Protein 3NED (pdb70)

InterPro domains:
  IPR000786 Green fluorescent protein, GFP [PR01229] (8-32)
  IPR000786 Green fluorescent protein, GFP [PR01229] (33-53)
  IPR000786 Green fluorescent protein, GFP [PR01229] (90-112)
  IPR000786 Green fluorescent protein, GFP [PR01229] (212-235)
  IPR009017 Green fluorescent protein [G3DSA:2.40.155.10] (1-150)
  IPR009017 Green fluorescent protein [G3DSA:2.40.155.10] (151-236)
  IPR009017 Green fluorescent protein [SSF54511] (12-235)
  IPR011584 Green fluorescent protein-related [PF01353] (17-227)

CATH classification: 2.40.155.10

Secondary structure (DSSP, 8-state):
-HHHHHHS-SSEEEEEEEEEEETTEEEEEEEEEEEETTTTEEEEEEEEEESPSPSS-GGGTGGG--GGG-B--TTS--HHHHTTTT-EEEEEEEEETTS-EEEEEEEEEEETTEEEEEEEEEEE---TTSTTTTT-EEEEPPEEEEEEEETTEEEEEEEEEEEETTSSEEEEEEEEEEEESS--PPP-SEEEEEEEEEEEE-TTSSEEEEEEEEEEEESSSGGGTTT-

Structure (mmCIF, N/CA/C/O backbone):
data_3NED
#
_entry.id   3NED
#
_cell.length_a   48.807
_cell.length_b   42.760
_cell.length_c   61.203
_cell.angle_alpha   90.00
_cell.angle_beta   112.35
_cell.angle_gamma   90.00
#
_symmetry.space_group_name_H-M   'P 1 21 1'
#
loop_
_entity.id
_entity.type
_entity.pdbx_description
1 polymer 'PAmCherry1 protein'
2 non-polymer 'SODIUM ION'
3 non-polymer 'ACETATE ION'
4 water water
#
loop_
_atom_site.group_PDB
_atom_site.id
_atom_site.type_symbol
_atom_site.label_atom_id
_atom_site.label_alt_id
_atom_site.label_comp_id
_atom_site.label_asym_id
_atom_site.label_entity_id
_atom_site.label_seq_id
_atom_site.pdbx_PDB_ins_code
_atom_site.Cartn_x
_atom_site.Cartn_y
_atom_site.Cartn_z
_atom_site.occupancy
_atom_site.B_iso_or_equiv
_atom_site.auth_seq_id
_atom_site.auth_comp_id
_atom_site.auth_asym_id
_atom_site.auth_atom_id
_atom_site.pdbx_PDB_model_num
ATOM 1 N N . GLU A 1 14 ? -35.818 8.818 -19.132 1.00 32.22 1 GLU A N 1
ATOM 2 C CA . GLU A 1 14 ? -37.295 8.699 -19.441 1.00 30.19 1 GLU A CA 1
ATOM 3 C C . GLU A 1 14 ? -38.232 8.492 -18.211 1.00 28.16 1 GLU A C 1
ATOM 4 O O . GLU A 1 14 ? -37.751 8.055 -17.192 1.00 26.72 1 GLU A O 1
ATOM 10 N N . GLU A 1 15 ? -39.545 8.772 -18.289 1.00 27.57 2 GLU A N 1
ATOM 11 C CA . GLU A 1 15 ? -40.389 8.707 -17.032 1.00 24.90 2 GLU A CA 1
ATOM 12 C C . GLU A 1 15 ? -40.488 7.272 -16.468 1.00 22.80 2 GLU A C 1
ATOM 13 O O . GLU A 1 15 ? -40.257 7.035 -15.258 1.00 21.66 2 GLU A O 1
ATOM 19 N N . ASP A 1 16 ? -40.891 6.317 -17.329 1.00 20.69 3 ASP A N 1
ATOM 20 C CA . ASP A 1 16 ? -40.983 4.903 -16.856 1.00 18.65 3 ASP A CA 1
ATOM 21 C C . ASP A 1 16 ? -39.646 4.390 -16.292 1.00 17.16 3 ASP A C 1
ATOM 22 O O . ASP A 1 16 ? -39.590 3.700 -15.230 1.00 19.43 3 ASP A O 1
ATOM 27 N N . ASN A 1 17 ? -38.580 4.761 -16.960 1.00 16.14 4 ASN A N 1
ATOM 28 C CA . ASN A 1 17 ? -37.211 4.346 -16.490 1.00 13.97 4 ASN A CA 1
ATOM 29 C C . ASN A 1 17 ? -36.672 4.979 -15.203 1.00 11.78 4 ASN A C 1
ATOM 30 O O . ASN A 1 17 ? -36.111 4.292 -14.320 1.00 11.00 4 ASN A O 1
ATOM 35 N N . MET A 1 18 ? -36.990 6.255 -15.023 1.00 13.26 5 MET A N 1
ATOM 36 C CA . MET A 1 18 ? -36.710 6.844 -13.726 1.00 12.74 5 MET A CA 1
ATOM 37 C C . MET A 1 18 ? -37.563 6.256 -12.571 1.00 11.37 5 MET A C 1
ATOM 38 O O . MET A 1 18 ? -37.199 6.344 -11.376 1.00 12.50 5 MET A O 1
ATOM 43 N N A ALA A 1 19 ? -38.688 5.703 -12.976 0.59 9.86 6 ALA A N 1
ATOM 44 N N B ALA A 1 19 ? -38.698 5.641 -12.822 0.41 10.77 6 ALA A N 1
ATOM 45 C CA A ALA A 1 19 ? -39.577 5.080 -12.053 0.59 8.79 6 ALA A CA 1
ATOM 46 C CA B ALA A 1 19 ? -39.413 5.061 -11.690 0.41 12.14 6 ALA A CA 1
ATOM 47 C C A ALA A 1 19 ? -39.059 3.740 -11.505 0.59 7.89 6 ALA A C 1
ATOM 48 C C B ALA A 1 19 ? -38.761 3.731 -11.279 0.41 11.33 6 ALA A C 1
ATOM 49 O O A ALA A 1 19 ? -39.412 3.351 -10.365 0.59 7.89 6 ALA A O 1
ATOM 50 O O B ALA A 1 19 ? -38.795 3.313 -10.069 0.41 11.96 6 ALA A O 1
ATOM 53 N N . ILE A 1 20 ? -38.245 3.013 -12.294 1.00 8.22 7 ILE A N 1
ATOM 54 C CA . ILE A 1 20 ? -37.730 1.703 -11.918 1.00 7.63 7 ILE A CA 1
ATOM 55 C C . ILE A 1 20 ? -36.270 1.717 -11.534 1.00 6.72 7 ILE A C 1
ATOM 56 O O . ILE A 1 20 ? -35.842 0.922 -10.667 1.00 7.73 7 ILE A O 1
ATOM 61 N N . ILE A 1 21 ? -35.468 2.589 -12.142 1.00 6.27 8 ILE A N 1
ATOM 62 C CA A ILE A 1 21 ? -34.064 2.768 -11.766 0.55 6.41 8 ILE A CA 1
ATOM 63 C CA B ILE A 1 21 ? -34.069 2.721 -11.701 0.45 6.72 8 ILE A CA 1
ATOM 64 C C . ILE A 1 21 ? -34.102 3.936 -10.749 1.00 6.26 8 ILE A C 1
ATOM 65 O O . ILE A 1 21 ? -34.132 5.099 -11.145 1.00 7.10 8 ILE A O 1
ATOM 74 N N . LYS A 1 22 ? -34.228 3.590 -9.459 1.00 6.56 9 LYS A N 1
ATOM 75 C CA . LYS A 1 22 ? -34.401 4.576 -8.434 1.00 6.27 9 LYS A CA 1
ATOM 76 C C . LYS A 1 22 ? -33.054 5.250 -8.125 1.00 5.79 9 LYS A C 1
ATOM 77 O O . LYS A 1 22 ? -31.987 4.837 -8.554 1.00 6.11 9 LYS A O 1
ATOM 83 N N . GLU A 1 23 ? -33.152 6.329 -7.323 1.00 5.95 10 GLU A N 1
ATOM 84 C CA . GLU A 1 23 ? -31.936 7.083 -6.992 1.00 5.44 10 GLU A CA 1
ATOM 85 C C . GLU A 1 23 ? -31.034 6.335 -5.998 1.00 5.03 10 GLU A C 1
ATOM 86 O O . GLU A 1 23 ? -29.865 6.705 -5.877 1.00 5.33 10 GLU A O 1
ATOM 92 N N . PHE A 1 24 ? -31.552 5.303 -5.340 1.00 5.20 11 PHE A N 1
ATOM 93 C CA . PHE A 1 24 ? -30.739 4.347 -4.574 1.00 5.14 11 PHE A CA 1
ATOM 94 C C . PHE A 1 24 ? -31.103 2.973 -5.049 1.00 5.15 11 PHE A C 1
ATOM 95 O O . PHE A 1 24 ? -32.317 2.644 -5.133 1.00 5.62 11 PHE A O 1
ATOM 103 N N . MET A 1 25 ? -30.086 2.183 -5.466 1.00 4.85 12 MET A N 1
ATOM 104 C CA . MET A 1 25 ? -30.348 0.838 -5.976 1.00 5.10 12 MET A CA 1
ATOM 105 C C . MET A 1 25 ? -29.303 -0.071 -5.407 1.00 4.56 12 MET A C 1
ATOM 106 O O . MET A 1 25 ? -28.089 0.251 -5.347 1.00 4.90 12 MET A O 1
ATOM 111 N N . ARG A 1 26 ? -29.715 -1.287 -5.095 1.00 5.06 13 ARG A N 1
ATOM 112 C CA . ARG A 1 26 ? -28.885 -2.399 -4.678 1.00 4.77 13 ARG A CA 1
ATOM 113 C C . ARG A 1 26 ? -28.646 -3.371 -5.844 1.00 4.75 13 ARG A C 1
ATOM 114 O O . ARG A 1 26 ? -29.420 -3.417 -6.796 1.00 4.77 13 ARG A O 1
ATOM 122 N N . PHE A 1 27 ? -27.575 -4.160 -5.682 1.00 5.34 14 PHE A N 1
ATOM 123 C CA . PHE A 1 27 ? -27.309 -5.240 -6.633 1.00 5.10 14 PHE A CA 1
ATOM 124 C C . PHE A 1 27 ? -26.789 -6.452 -5.927 1.00 4.84 14 PHE A C 1
ATOM 125 O O . PHE A 1 27 ? -26.242 -6.378 -4.790 1.00 4.99 14 PHE A O 1
ATOM 133 N N . LYS A 1 28 ? -26.889 -7.560 -6.600 1.00 4.89 15 LYS A N 1
ATOM 134 C CA . LYS A 1 28 ? -26.274 -8.842 -6.232 1.00 5.54 15 LYS A CA 1
ATOM 135 C C . LYS A 1 28 ? -25.414 -9.283 -7.394 1.00 4.86 15 LYS A C 1
ATOM 136 O O . LYS A 1 28 ? -25.811 -9.101 -8.559 1.00 5.87 15 LYS A O 1
ATOM 142 N N . THR A 1 29 ? -24.243 -9.866 -7.113 1.00 5.03 16 THR A N 1
ATOM 143 C CA . THR A 1 29 ? -23.366 -10.312 -8.173 1.00 5.21 16 THR A CA 1
ATOM 144 C C . THR A 1 29 ? -22.838 -11.721 -7.847 1.00 5.04 16 THR A C 1
ATOM 145 O O . THR A 1 29 ? -22.649 -12.128 -6.692 1.00 5.61 16 THR A O 1
ATOM 149 N N . HIS A 1 30 ? -22.535 -12.452 -8.925 1.00 5.56 17 HIS A N 1
ATOM 150 C CA . HIS A 1 30 ? -21.869 -13.739 -8.879 1.00 5.62 17 HIS A CA 1
ATOM 151 C C . HIS A 1 30 ? -20.878 -13.782 -10.023 1.00 5.04 17 HIS A C 1
ATOM 152 O O . HIS A 1 30 ? -21.263 -13.473 -11.161 1.00 6.72 17 HIS A O 1
ATOM 159 N N . MET A 1 31 ? -19.653 -14.164 -9.725 1.00 4.97 18 MET A N 1
ATOM 160 C CA . MET A 1 31 ? -18.656 -14.424 -10.759 1.00 5.24 18 MET A CA 1
ATOM 161 C C . MET A 1 31 ? -18.227 -15.866 -10.662 1.00 5.64 18 MET A C 1
ATOM 162 O O . MET A 1 31 ? -17.914 -16.399 -9.579 1.00 5.71 18 MET A O 1
ATOM 167 N N A GLU A 1 32 ? -18.088 -16.522 -11.821 0.63 5.29 19 GLU A N 1
ATOM 168 N N B GLU A 1 32 ? -18.126 -16.470 -11.854 0.37 6.21 19 GLU A N 1
ATOM 169 C CA A GLU A 1 32 ? -17.366 -17.789 -11.896 0.63 6.03 19 GLU A CA 1
ATOM 170 C CA B GLU A 1 32 ? -17.476 -17.745 -12.073 0.37 6.63 19 GLU A CA 1
ATOM 171 C C A GLU A 1 32 ? -16.280 -17.636 -12.969 0.63 4.70 19 GLU A C 1
ATOM 172 C C B GLU A 1 32 ? -16.267 -17.372 -12.954 0.37 5.05 19 GLU A C 1
ATOM 173 O O A GLU A 1 32 ? -16.500 -17.154 -14.041 0.63 2.81 19 GLU A O 1
ATOM 174 O O B GLU A 1 32 ? -16.442 -16.535 -13.934 0.37 2.22 19 GLU A O 1
ATOM 185 N N . GLY A 1 33 ? -15.089 -17.982 -12.607 1.00 5.71 20 GLY A N 1
ATOM 186 C CA . GLY A 1 33 ? -13.987 -17.740 -13.503 1.00 6.98 20 GLY A CA 1
ATOM 187 C C . GLY A 1 33 ? -12.827 -18.661 -13.245 1.00 5.52 20 GLY A C 1
ATOM 188 O O . GLY A 1 33 ? -12.805 -19.492 -12.367 1.00 5.79 20 GLY A O 1
ATOM 189 N N . SER A 1 34 ? -11.809 -18.442 -14.082 1.00 5.34 21 SER A N 1
ATOM 190 C CA A SER A 1 34 ? -10.532 -19.053 -13.843 0.64 5.54 21 SER A CA 1
ATOM 191 C CA B SER A 1 34 ? -10.568 -19.199 -14.047 0.36 5.95 21 SER A CA 1
ATOM 192 C C . SER A 1 34 ? -9.442 -18.156 -14.372 1.00 5.42 21 SER A C 1
ATOM 193 O O . SER A 1 34 ? -9.644 -17.393 -15.314 1.00 6.09 21 SER A O 1
ATOM 198 N N . VAL A 1 35 ? -8.306 -18.239 -13.723 1.00 5.60 22 VAL A N 1
ATOM 199 C CA . VAL A 1 35 ? -7.091 -17.484 -14.098 1.00 5.95 22 VAL A CA 1
ATOM 200 C C . VAL A 1 35 ? -5.945 -18.474 -14.137 1.00 5.54 22 VAL A C 1
ATOM 201 O O . VAL A 1 35 ? -5.643 -19.116 -13.142 1.00 6.48 22 VAL A O 1
ATOM 205 N N . ASN A 1 36 ? -5.332 -18.603 -15.328 1.00 5.88 23 ASN A N 1
ATOM 206 C CA . ASN A 1 36 ? -4.231 -19.581 -15.499 1.00 6.69 23 ASN A CA 1
ATOM 207 C C . ASN A 1 36 ? -4.691 -20.955 -15.035 1.00 7.60 23 ASN A C 1
ATOM 208 O O . ASN A 1 36 ? -3.889 -21.700 -14.451 1.00 8.86 23 ASN A O 1
ATOM 213 N N . GLY A 1 37 ? -5.959 -21.257 -15.279 1.00 7.32 24 GLY A N 1
ATOM 214 C CA . GLY A 1 37 ? -6.513 -22.572 -14.915 1.00 8.62 24 GLY A CA 1
ATOM 215 C C . GLY A 1 37 ? -7.010 -22.702 -13.480 1.00 8.39 24 GLY A C 1
ATOM 216 O O . GLY A 1 37 ? -7.603 -23.730 -13.176 1.00 11.36 24 GLY A O 1
ATOM 217 N N . HIS A 1 38 ? -6.807 -21.695 -12.665 1.00 7.06 25 HIS A N 1
ATOM 218 C CA . HIS A 1 38 ? -7.268 -21.775 -11.238 1.00 7.49 25 HIS A CA 1
ATOM 219 C C . HIS A 1 38 ? -8.730 -21.319 -11.231 1.00 6.89 25 HIS A C 1
ATOM 220 O O . HIS A 1 38 ? -9.015 -20.158 -11.462 1.00 6.87 25 HIS A O 1
ATOM 227 N N . GLU A 1 39 ? -9.636 -22.253 -10.915 1.00 7.05 26 GLU A N 1
ATOM 228 C CA . GLU A 1 39 ? -11.063 -21.975 -10.926 1.00 6.67 26 GLU A CA 1
ATOM 229 C C . GLU A 1 39 ? -11.517 -21.371 -9.598 1.00 6.60 26 GLU A C 1
ATOM 230 O O . GLU A 1 39 ? -10.987 -21.708 -8.544 1.00 7.95 26 GLU A O 1
ATOM 236 N N . PHE A 1 40 ? -12.500 -20.502 -9.671 1.00 5.85 27 PHE A N 1
ATOM 237 C CA . PHE A 1 40 ? -13.012 -19.835 -8.436 1.00 6.17 27 PHE A CA 1
ATOM 238 C C . PHE A 1 40 ? -14.407 -19.327 -8.677 1.00 5.21 27 PHE A C 1
ATOM 239 O O . PHE A 1 40 ? -14.894 -19.209 -9.815 1.00 5.22 27 PHE A O 1
ATOM 247 N N . GLU A 1 41 ? -15.045 -18.990 -7.574 1.00 5.35 28 GLU A N 1
ATOM 248 C CA . GLU A 1 41 ? -16.337 -18.299 -7.578 1.00 5.29 28 GLU A CA 1
ATOM 249 C C . GLU A 1 41 ? -16.293 -17.201 -6.523 1.00 5.04 28 GLU A C 1
ATOM 250 O O . GLU A 1 41 ? -15.647 -17.338 -5.479 1.00 5.15 28 GLU A O 1
ATOM 256 N N . ILE A 1 42 ? -17.027 -16.127 -6.804 1.00 4.86 29 ILE A N 1
ATOM 257 C CA . ILE A 1 42 ? -17.213 -14.986 -5.923 1.00 4.96 29 ILE A CA 1
ATOM 258 C C . ILE A 1 42 ? -18.653 -14.614 -5.886 1.00 4.62 29 ILE A C 1
ATOM 259 O O . ILE A 1 42 ? -19.322 -14.612 -6.945 1.00 5.18 29 ILE A O 1
ATOM 264 N N . GLU A 1 43 ? -19.167 -14.283 -4.719 1.00 5.00 30 GLU A N 1
ATOM 265 C CA . GLU A 1 43 ? -20.494 -13.657 -4.567 1.00 5.15 30 GLU A CA 1
ATOM 266 C C . GLU A 1 43 ? -20.352 -12.311 -3.946 1.00 5.02 30 GLU A C 1
ATOM 267 O O . GLU A 1 43 ? -19.449 -12.090 -3.113 1.00 6.67 30 GLU A O 1
ATOM 273 N N . GLY A 1 44 ? -21.271 -11.399 -4.234 1.00 5.37 31 GLY A N 1
ATOM 274 C CA . GLY A 1 44 ? -21.220 -10.122 -3.594 1.00 5.99 31 GLY A CA 1
ATOM 275 C C . GLY A 1 44 ? -22.520 -9.406 -3.651 1.00 5.25 31 GLY A C 1
ATOM 276 O O . GLY A 1 44 ? -23.497 -9.818 -4.335 1.00 5.17 31 GLY A O 1
ATOM 277 N N . GLU A 1 45 ? -22.560 -8.297 -2.952 1.00 5.67 32 GLU A N 1
ATOM 278 C CA . GLU A 1 45 ? -23.702 -7.368 -2.926 1.00 5.52 32 GLU A CA 1
ATOM 279 C C . GLU A 1 45 ? -23.183 -5.980 -3.018 1.00 5.43 32 GLU A C 1
ATOM 280 O O . GLU A 1 45 ? -22.054 -5.715 -2.553 1.00 7.78 32 GLU A O 1
ATOM 286 N N . GLY A 1 46 ? -23.967 -5.077 -3.561 1.00 5.41 33 GLY A N 1
ATOM 287 C CA . GLY A 1 46 ? -23.541 -3.705 -3.674 1.00 6.71 33 GLY A CA 1
ATOM 288 C C . GLY A 1 46 ? -24.705 -2.787 -3.558 1.00 5.57 33 GLY A C 1
ATOM 289 O O . GLY A 1 46 ? -25.905 -3.193 -3.513 1.00 5.39 33 GLY A O 1
ATOM 290 N N . GLU A 1 47 ? -24.399 -1.498 -3.537 1.00 5.52 34 GLU A N 1
ATOM 2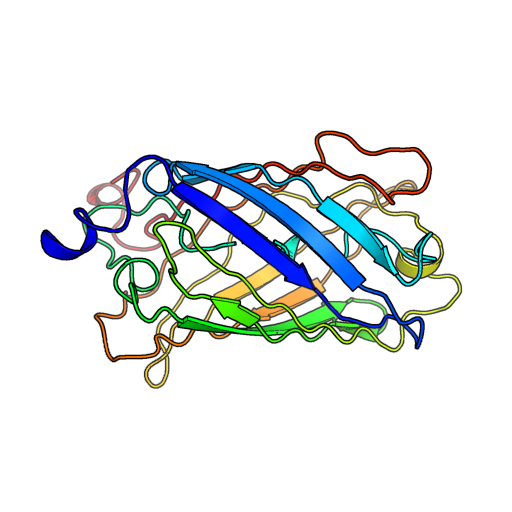91 C CA . GLU A 1 47 ? -25.427 -0.462 -3.470 1.00 5.40 34 GLU A CA 1
ATOM 292 C C . GLU A 1 47 ? -24.855 0.828 -3.985 1.00 4.79 34 GLU A C 1
ATOM 293 O O . GLU A 1 47 ? -23.614 1.020 -3.972 1.00 5.84 34 GLU A O 1
ATOM 299 N N . GLY A 1 48 ? -25.708 1.738 -4.425 1.00 5.14 35 GLY A N 1
ATOM 300 C CA . GLY A 1 48 ? -25.198 2.986 -4.936 1.00 5.78 35 GLY A CA 1
ATOM 301 C C . GLY A 1 48 ? -26.289 3.866 -5.391 1.00 4.74 35 GLY A C 1
ATOM 302 O O . GLY A 1 48 ? -27.503 3.629 -5.214 1.00 4.88 35 GLY A O 1
ATOM 303 N N . ARG A 1 49 ? -25.868 4.959 -6.028 1.00 5.01 36 ARG A N 1
ATOM 304 C CA . ARG A 1 49 ? -26.722 6.086 -6.437 1.00 4.87 36 ARG A CA 1
ATOM 305 C C . ARG A 1 49 ? -26.539 6.221 -7.939 1.00 5.11 36 ARG A C 1
ATOM 306 O O . ARG A 1 49 ? -25.575 6.869 -8.394 1.00 5.31 36 ARG A O 1
ATOM 314 N N . PRO A 1 50 ? -27.416 5.605 -8.740 1.00 5.21 37 PRO A N 1
ATOM 315 C CA . PRO A 1 50 ? -27.127 5.515 -10.170 1.00 5.39 37 PRO A CA 1
ATOM 316 C C . PRO A 1 50 ? -27.021 6.819 -10.907 1.00 5.16 37 PRO A C 1
ATOM 317 O O . PRO A 1 50 ? -26.325 6.868 -11.941 1.00 6.45 37 PRO A O 1
ATOM 321 N N . TYR A 1 51 ? -27.717 7.864 -10.440 1.00 5.24 38 TYR A N 1
ATOM 322 C CA . TYR A 1 51 ? -27.713 9.144 -11.103 1.00 5.95 38 TYR A CA 1
ATOM 323 C C . TYR A 1 51 ? -26.611 10.049 -10.584 1.00 5.90 38 TYR A C 1
ATOM 324 O O . TYR A 1 51 ? -26.322 11.098 -11.159 1.00 9.08 38 TYR A O 1
ATOM 333 N N . GLU A 1 52 ? -25.976 9.662 -9.484 1.00 6.34 39 GLU A N 1
ATOM 334 C CA . GLU A 1 52 ? -24.834 10.396 -8.939 1.00 6.09 39 GLU A CA 1
ATOM 335 C C . GLU A 1 52 ? -23.513 9.748 -9.335 1.00 6.16 39 GLU A C 1
ATOM 336 O O . GLU A 1 52 ? -22.452 10.352 -9.128 1.00 7.13 39 GLU A O 1
ATOM 342 N N . GLY A 1 53 ? -23.539 8.558 -9.885 1.00 5.97 40 GLY A N 1
ATOM 343 C CA . GLY A 1 53 ? -22.307 7.907 -10.358 1.00 6.66 40 GLY A CA 1
ATOM 344 C C . GLY A 1 53 ? -21.500 7.234 -9.302 1.00 6.36 40 GLY A C 1
ATOM 345 O O . GLY A 1 53 ? -20.317 7.044 -9.534 1.00 8.41 40 GLY A O 1
ATOM 346 N N . THR A 1 54 ? -22.064 6.865 -8.163 1.00 5.38 41 THR A N 1
ATOM 347 C CA . THR A 1 54 ? -21.287 6.248 -7.098 1.00 5.79 41 THR A CA 1
ATOM 348 C C . THR A 1 54 ? -21.850 4.916 -6.696 1.00 4.93 41 THR A C 1
ATOM 349 O O . THR A 1 54 ? -23.113 4.722 -6.758 1.00 5.54 41 THR A O 1
ATOM 353 N N . GLN A 1 55 ? -21.008 3.989 -6.268 1.00 4.91 42 GLN A N 1
ATOM 354 C CA . GLN A 1 55 ? -21.448 2.681 -5.794 1.00 5.18 42 GLN A CA 1
ATOM 355 C C . GLN A 1 55 ? -20.365 2.052 -4.967 1.00 5.39 42 GLN A C 1
ATOM 356 O O . GLN A 1 55 ? -19.155 2.350 -5.151 1.00 5.44 42 GLN A O 1
ATOM 362 N N . THR A 1 56 ? -20.772 1.143 -4.118 1.00 5.50 43 THR A N 1
ATOM 363 C CA . THR A 1 56 ? -19.883 0.275 -3.352 1.00 6.01 43 THR A CA 1
ATOM 364 C C . THR A 1 56 ? -20.285 -1.168 -3.594 1.00 5.88 43 THR A C 1
ATOM 365 O O . THR A 1 56 ? -21.462 -1.473 -3.914 1.00 7.23 43 THR A O 1
ATOM 369 N N . ALA A 1 57 ? -19.335 -2.053 -3.363 1.00 6.92 44 ALA A N 1
ATOM 370 C CA . ALA A 1 57 ? -19.589 -3.451 -3.450 1.00 9.64 44 ALA A CA 1
ATOM 371 C C . ALA A 1 57 ? -18.808 -4.163 -2.354 1.00 7.29 44 ALA A C 1
ATOM 372 O O . ALA A 1 57 ? -17.659 -3.788 -2.020 1.00 7.90 44 ALA A O 1
ATOM 374 N N A LYS A 1 58 ? -19.326 -5.295 -1.943 0.52 6.41 45 LYS A N 1
ATOM 375 N N B LYS A 1 58 ? -19.378 -5.204 -1.736 0.48 7.88 45 LYS A N 1
ATOM 376 C CA A LYS A 1 58 ? -18.683 -6.128 -0.958 0.52 6.63 45 LYS A CA 1
ATOM 377 C CA B LYS A 1 58 ? -18.761 -6.203 -0.825 0.48 6.75 45 LYS A CA 1
ATOM 378 C C A LYS A 1 58 ? -18.681 -7.563 -1.495 0.52 5.83 45 LYS A C 1
ATOM 379 C C B LYS A 1 58 ? -18.671 -7.521 -1.583 0.48 6.07 45 LYS A C 1
ATOM 380 O O A LYS A 1 58 ? -19.755 -8.166 -1.745 0.52 5.28 45 LYS A O 1
ATOM 381 O O B LYS A 1 58 ? -19.742 -8.012 -2.065 0.48 5.53 45 LYS A O 1
ATOM 392 N N . LEU A 1 59 ? -17.461 -8.074 -1.746 1.00 5.54 46 LEU A N 1
ATOM 393 C CA . LEU A 1 59 ? -17.279 -9.317 -2.385 1.00 5.12 46 LEU A CA 1
ATOM 394 C C . LEU A 1 59 ? -16.711 -10.384 -1.420 1.00 5.23 46 LEU A C 1
ATOM 395 O O . LEU A 1 59 ? -15.908 -10.040 -0.533 1.00 5.57 46 LEU A O 1
ATOM 400 N N . LYS A 1 60 ? -17.076 -11.618 -1.646 1.00 4.99 47 LYS A N 1
ATOM 401 C CA . LYS A 1 60 ? -16.545 -12.769 -0.900 1.00 4.91 47 LYS A CA 1
ATOM 402 C C . LYS A 1 60 ? -16.210 -13.911 -1.835 1.00 5.11 47 LYS A C 1
ATOM 403 O O . LYS A 1 60 ? -17.064 -14.304 -2.657 1.00 5.44 47 LYS A O 1
ATOM 409 N N . VAL A 1 61 ? -14.982 -14.394 -1.743 1.00 5.22 48 VAL A N 1
ATOM 410 C CA . VAL A 1 61 ? -14.610 -15.602 -2.506 1.00 5.30 48 VAL A CA 1
ATOM 411 C C . VAL A 1 61 ? -15.328 -16.786 -1.877 1.00 5.48 48 VAL A C 1
ATOM 412 O O . VAL A 1 61 ? -15.180 -17.025 -0.663 1.00 6.22 48 VAL A O 1
ATOM 416 N N . THR A 1 62 ? -16.107 -17.500 -2.656 1.00 5.39 49 THR A N 1
ATOM 417 C CA . THR A 1 62 ? -16.900 -18.652 -2.171 1.00 5.59 49 THR A CA 1
ATOM 418 C C . THR A 1 62 ? -16.338 -19.990 -2.606 1.00 5.91 49 THR A C 1
ATOM 419 O O . THR A 1 62 ? -16.690 -20.999 -2.029 1.00 6.85 49 THR A O 1
ATOM 423 N N . LYS A 1 63 ? -15.477 -20.026 -3.648 1.00 6.15 50 LYS A N 1
ATOM 424 C CA A LYS A 1 63 ? -14.833 -21.263 -3.994 0.52 6.81 50 LYS A CA 1
ATOM 425 C CA B LYS A 1 63 ? -14.863 -21.262 -4.121 0.48 6.82 50 LYS A CA 1
ATOM 426 C C . LYS A 1 63 ? -13.474 -20.877 -4.612 1.00 6.51 50 LYS A C 1
ATOM 427 O O . LYS A 1 63 ? -13.336 -19.837 -5.262 1.00 6.34 50 LYS A O 1
ATOM 438 N N . GLY A 1 64 ? -12.495 -21.750 -4.392 1.00 7.49 51 GLY A N 1
ATOM 439 C CA . GLY A 1 64 ? -11.159 -21.508 -4.985 1.00 8.05 51 GLY A CA 1
ATOM 440 C C . GLY A 1 64 ? -10.264 -20.533 -4.216 1.00 8.66 51 GLY A C 1
ATOM 441 O O . GLY A 1 64 ? -9.212 -20.161 -4.725 1.00 9.74 51 GLY A O 1
ATOM 442 N N . GLY A 1 65 ? -10.636 -20.180 -3.004 1.00 7.83 52 GLY A N 1
ATOM 443 C CA . GLY A 1 65 ? -9.832 -19.249 -2.230 1.00 8.84 52 GLY A CA 1
ATOM 444 C C . GLY A 1 65 ? -8.739 -19.971 -1.454 1.00 8.96 52 GLY A C 1
ATOM 445 O O . GLY A 1 65 ? -8.898 -21.163 -1.129 1.00 11.43 52 GLY A O 1
ATOM 446 N N . PRO A 1 66 ? -7.705 -19.277 -1.078 1.00 9.40 53 PRO A N 1
ATOM 447 C CA . PRO A 1 66 ? -7.373 -17.918 -1.503 1.00 9.51 53 PRO A CA 1
ATOM 448 C C . PRO A 1 66 ? -6.944 -17.868 -2.943 1.00 7.68 53 PRO A C 1
ATOM 449 O O . PRO A 1 66 ? -6.308 -18.803 -3.417 1.00 9.34 53 PRO A O 1
ATOM 453 N N . LEU A 1 67 ? -7.228 -16.781 -3.614 1.00 6.73 54 LEU A N 1
ATOM 454 C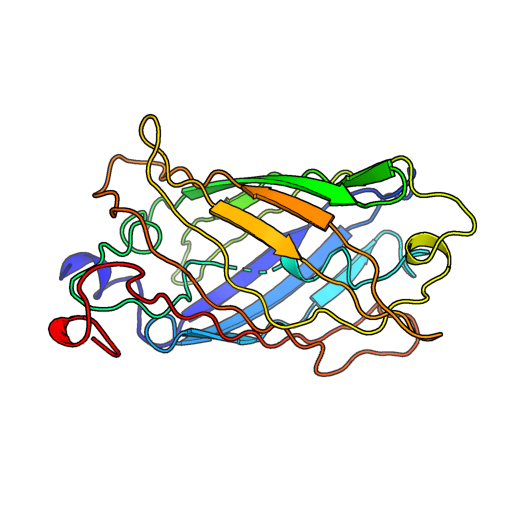 CA . LEU A 1 67 ? -6.869 -16.696 -5.042 1.00 6.67 54 LEU A CA 1
ATOM 455 C C . LEU A 1 67 ? -5.362 -16.483 -5.160 1.00 6.90 54 LEU A C 1
ATOM 456 O O . LEU A 1 67 ? -4.763 -15.668 -4.481 1.00 8.22 54 LEU A O 1
ATOM 461 N N . PRO A 1 68 ? -4.747 -17.214 -6.102 1.00 7.18 55 PRO A N 1
ATOM 462 C CA . PRO A 1 68 ? -3.266 -17.100 -6.251 1.00 8.09 55 PRO A CA 1
ATOM 463 C C A PRO A 1 68 ? -2.906 -16.074 -7.319 0.66 6.91 55 PRO A C 1
ATOM 464 C C B PRO A 1 68 ? -2.798 -15.954 -7.150 0.34 8.38 55 PRO A C 1
ATOM 465 O O A PRO A 1 68 ? -2.000 -16.292 -8.141 0.66 7.86 55 PRO A O 1
ATOM 466 O O B PRO A 1 68 ? -1.676 -15.942 -7.633 0.34 8.81 55 PRO A O 1
ATOM 470 N N . PHE A 1 69 ? -3.655 -14.987 -7.386 1.00 6.79 56 PHE A N 1
ATOM 471 C CA . PHE A 1 69 ? -3.387 -13.903 -8.334 1.00 6.61 56 PHE A CA 1
ATOM 472 C C . PHE A 1 69 ? -3.998 -12.613 -7.810 1.00 6.12 56 PHE A C 1
ATOM 473 O O . PHE A 1 69 ? -4.788 -12.608 -6.861 1.00 6.35 56 PHE A O 1
ATOM 481 N N . ALA A 1 70 ? -3.589 -11.522 -8.438 1.00 6.03 57 ALA A N 1
ATOM 482 C CA . ALA A 1 70 ? -4.006 -10.200 -8.017 1.00 5.98 57 ALA A CA 1
ATOM 483 C C . ALA A 1 70 ? -5.514 -9.978 -8.150 1.00 5.60 57 ALA A C 1
ATOM 484 O O . ALA A 1 70 ? -6.107 -10.112 -9.218 1.00 5.64 57 ALA A O 1
ATOM 486 N N A TRP A 1 71 ? -6.122 -9.495 -7.034 0.70 5.47 58 TRP A N 1
ATOM 487 N N B TRP A 1 71 ? -6.127 -9.648 -7.010 0.30 6.28 58 TRP A N 1
ATOM 488 C CA A TRP A 1 71 ? -7.532 -9.164 -7.049 0.70 5.42 58 TRP A CA 1
ATOM 489 C CA B TRP A 1 71 ? -7.510 -9.198 -6.991 0.30 6.24 58 TRP A CA 1
ATOM 490 C C A TRP A 1 71 ? -7.809 -8.073 -8.076 0.70 5.04 58 TRP A C 1
ATOM 491 C C B TRP A 1 71 ? -7.789 -8.187 -8.077 0.30 5.83 58 TRP A C 1
ATOM 492 O O A TRP A 1 71 ? -8.911 -7.945 -8.641 0.70 4.67 58 TRP A O 1
ATOM 493 O O B TRP A 1 71 ? -8.867 -8.335 -8.695 0.30 4.41 58 TRP A O 1
ATOM 505 N N . ASP A 1 72 ? -6.839 -7.219 -8.298 1.00 5.43 59 ASP A N 1
ATOM 506 C CA . ASP A 1 72 ? -7.055 -6.074 -9.151 1.00 5.26 59 ASP A CA 1
ATOM 507 C C . ASP A 1 72 ? -7.504 -6.473 -10.609 1.00 5.49 59 ASP A C 1
ATOM 508 O O . ASP A 1 72 ? -8.146 -5.641 -11.247 1.00 5.47 59 ASP A O 1
ATOM 513 N N . ILE A 1 73 ? -7.193 -7.662 -11.107 1.00 4.99 60 ILE A N 1
ATOM 514 C CA . ILE A 1 73 ? -7.709 -8.007 -12.423 1.00 4.92 60 ILE A CA 1
ATOM 515 C C . ILE A 1 73 ? -9.176 -8.288 -12.431 1.00 4.70 60 ILE A C 1
ATOM 516 O O . ILE A 1 73 ? -9.834 -8.253 -13.488 1.00 5.43 60 ILE A O 1
ATOM 521 N N . LEU A 1 74 ? -9.768 -8.583 -11.252 1.00 4.97 61 LEU A N 1
ATOM 522 C CA . LEU A 1 74 ? -11.163 -8.834 -11.101 1.00 4.78 61 LEU A CA 1
ATOM 523 C C . LEU A 1 74 ? -11.980 -7.619 -10.798 1.00 4.68 61 LEU A C 1
ATOM 524 O O . LEU A 1 74 ? -13.195 -7.546 -11.150 1.00 4.78 61 LEU A O 1
ATOM 529 N N . SER A 1 75 ? -11.402 -6.603 -10.139 1.00 5.20 62 SER A N 1
ATOM 530 C CA . SER A 1 75 ? -12.203 -5.475 -9.638 1.00 5.45 62 SER A CA 1
ATOM 531 C C . SER A 1 75 ? -12.955 -4.760 -10.723 1.00 5.28 62 SER A C 1
ATOM 532 O O . SER A 1 75 ? -14.109 -4.380 -10.467 1.00 5.93 62 SER A O 1
ATOM 535 N N . PRO A 1 76 ? -12.429 -4.566 -11.928 1.00 5.34 63 PRO A N 1
ATOM 536 C CA . PRO A 1 76 ? -13.200 -3.840 -12.969 1.00 6.04 63 PRO A CA 1
ATOM 537 C C . PRO A 1 76 ? -14.352 -4.658 -13.511 1.00 5.49 63 PRO A C 1
ATOM 538 O O . PRO A 1 76 ? -15.165 -4.119 -14.280 1.00 6.15 63 PRO A O 1
ATOM 542 N N . GLN A 1 77 ? -14.431 -5.928 -13.183 1.00 5.74 64 GLN A N 1
ATOM 543 C CA . GLN A 1 77 ? -15.526 -6.752 -13.677 1.00 6.57 64 GLN A CA 1
ATOM 544 C C . GLN A 1 77 ? -16.717 -6.705 -12.736 1.00 6.26 64 GLN A C 1
ATOM 545 O O . GLN A 1 77 ? -17.837 -7.036 -13.152 1.00 7.31 64 GLN A O 1
ATOM 551 N N . PHE A 1 78 ? -16.516 -6.230 -11.511 1.00 8.40 65 PHE A N 1
ATOM 552 C CA . PHE A 1 78 ? -17.601 -6.152 -10.529 1.00 8.94 65 PHE A CA 1
ATOM 553 C C A PHE A 1 78 ? -18.599 -4.563 -10.457 0.22 10.19 65 PHE A C 1
ATOM 554 C C B PHE A 1 78 ? -17.953 -4.959 -10.765 0.45 7.96 65 PHE A C 1
ATOM 555 C C C PHE A 1 78 ? -18.175 -4.594 -10.743 0.33 14.92 65 PHE A C 1
ATOM 556 O O A PHE A 1 78 ? -19.619 -4.689 -9.810 0.22 10.56 65 PHE A O 1
ATOM 557 O O B PHE A 1 78 ? -19.133 -4.770 -10.664 0.45 8.91 65 PHE A O 1
ATOM 558 O O C PHE A 1 78 ? -19.196 -4.229 -10.140 0.33 13.23 65 PHE A O 1
ATOM 634 N N . SER A 1 80 ? -20.413 -2.263 -13.624 1.00 6.97 69 SER A N 1
ATOM 635 C CA A SER A 1 80 ? -21.732 -1.896 -13.119 0.87 6.25 69 SER A CA 1
ATOM 636 C CA B SER A 1 80 ? -21.586 -1.762 -12.977 0.13 7.87 69 SER A CA 1
ATOM 637 C C . SER A 1 80 ? -22.108 -0.506 -13.647 1.00 6.49 69 SER A C 1
ATOM 638 O O . SER A 1 80 ? -22.284 0.471 -12.915 1.00 6.68 69 SER A O 1
ATOM 643 N N A LYS A 1 81 ? -22.139 -0.423 -14.986 0.82 5.89 70 LYS A N 1
ATOM 644 N N B LYS A 1 81 ? -22.606 -0.696 -14.899 0.18 6.94 70 LYS A N 1
ATOM 645 C CA A LYS A 1 81 ? -22.339 0.871 -15.677 0.82 6.40 70 LYS A CA 1
ATOM 646 C CA B LYS A 1 81 ? -22.702 0.352 -15.933 0.18 5.68 70 LYS A CA 1
ATOM 647 C C A LYS A 1 81 ? -23.781 1.390 -15.708 0.82 5.96 70 LYS A C 1
ATOM 648 C C B LYS A 1 81 ? -23.955 1.085 -15.952 0.18 6.72 70 LYS A C 1
ATOM 649 O O A LYS A 1 81 ? -24.019 2.413 -16.317 0.82 6.07 70 LYS A O 1
ATOM 650 O O B LYS A 1 81 ? -24.192 1.993 -16.670 0.18 7.27 70 LYS A O 1
ATOM 661 N N . ALA A 1 82 ? -24.733 0.696 -15.032 1.00 6.82 71 ALA A N 1
ATOM 66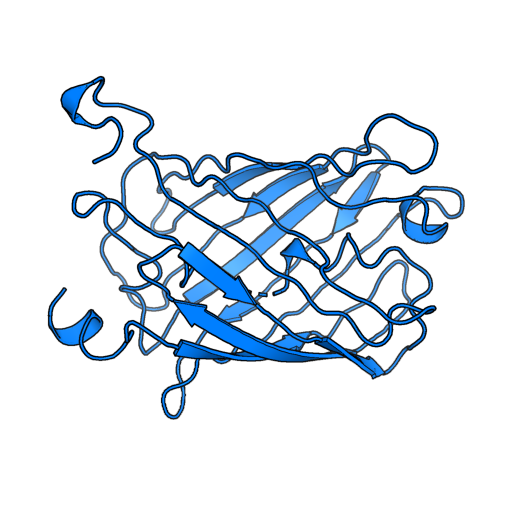2 C CA . ALA A 1 82 ? -26.009 1.341 -14.725 1.00 7.04 71 ALA A CA 1
ATOM 663 C C . ALA A 1 82 ? -25.853 2.523 -13.778 1.00 6.09 71 ALA A C 1
ATOM 664 O O . ALA A 1 82 ? -26.779 3.319 -13.637 1.00 7.62 71 ALA A O 1
ATOM 666 N N . TYR A 1 83 ? -24.697 2.600 -13.089 1.00 5.89 72 TYR A N 1
ATOM 667 C CA . TYR A 1 83 ? -24.434 3.602 -12.092 1.00 5.48 72 TYR A CA 1
ATOM 668 C C . TYR A 1 83 ? -23.480 4.667 -12.614 1.00 6.93 72 TYR A C 1
ATOM 669 O O . TYR A 1 83 ? -22.596 5.129 -11.902 1.00 10.97 72 TYR A O 1
ATOM 678 N N . VAL A 1 84 ? -23.649 5.093 -13.851 1.00 6.35 73 VAL A N 1
ATOM 679 C CA . VAL A 1 84 ? -22.853 6.191 -14.429 1.00 6.33 73 VAL A CA 1
ATOM 680 C C . VAL A 1 84 ? -23.703 7.424 -14.473 1.00 6.20 73 VAL A C 1
ATOM 681 O O . VAL A 1 84 ? -24.750 7.452 -15.041 1.00 7.07 73 VAL A O 1
ATOM 685 N N . LYS A 1 85 ? -23.202 8.499 -13.850 1.00 6.23 74 LYS A N 1
ATOM 686 C CA . LYS A 1 85 ? -23.885 9.793 -13.962 1.00 6.68 74 LYS A CA 1
ATOM 687 C C . LYS A 1 85 ? -23.772 10.318 -15.405 1.00 6.36 74 LYS A C 1
ATOM 688 O O . LYS A 1 85 ? -22.678 10.450 -15.908 1.00 8.12 74 LYS A O 1
ATOM 694 N N . HIS A 1 86 ? -24.896 10.603 -15.984 1.00 6.71 75 HIS A N 1
ATOM 695 C CA . HIS A 1 86 ? -24.923 11.125 -17.357 1.00 7.16 75 HIS A CA 1
ATOM 696 C C . HIS A 1 86 ? -25.517 12.504 -17.419 1.00 7.70 75 HIS A C 1
ATOM 697 O O . HIS A 1 86 ? -26.551 12.759 -16.813 1.00 8.64 75 HIS A O 1
ATOM 704 N N . PRO A 1 87 ? -24.915 13.392 -18.232 1.00 8.49 76 PRO A N 1
ATOM 705 C CA . PRO A 1 87 ? -25.602 14.581 -18.609 1.00 10.53 76 PRO A CA 1
ATOM 706 C C . PRO A 1 87 ? -27.006 14.248 -19.180 1.00 8.98 76 PRO A C 1
ATOM 707 O O . PRO A 1 87 ? -27.152 13.258 -19.863 1.00 8.61 76 PRO A O 1
ATOM 711 N N . ALA A 1 88 ? -27.963 15.163 -18.964 1.00 10.28 77 ALA A N 1
ATOM 712 C CA . ALA A 1 88 ? -29.334 14.899 -19.447 1.00 10.98 77 ALA A CA 1
ATOM 713 C C . ALA A 1 88 ? -29.415 14.759 -20.941 1.00 10.33 77 ALA A C 1
ATOM 714 O O . ALA A 1 88 ? -30.316 14.112 -21.402 1.00 12.48 77 ALA A O 1
ATOM 716 N N . ASP A 1 89 ? -28.490 15.358 -21.690 1.00 9.43 78 ASP A N 1
ATOM 717 C CA . ASP A 1 89 ? -28.490 15.335 -23.142 1.00 10.16 78 ASP A CA 1
ATOM 718 C C . ASP A 1 89 ? -27.651 14.217 -23.724 1.00 9.85 78 ASP A C 1
ATOM 719 O O . ASP A 1 89 ? -27.570 14.164 -24.943 1.00 10.81 78 ASP A O 1
ATOM 724 N N . ILE A 1 90 ? -27.161 13.275 -22.938 1.00 8.01 79 ILE A N 1
ATOM 725 C CA . ILE A 1 90 ? -26.538 12.039 -23.433 1.00 7.46 79 ILE A CA 1
ATOM 726 C C . ILE A 1 90 ? -27.415 10.900 -23.091 1.00 7.31 79 ILE A C 1
ATOM 727 O O . ILE A 1 90 ? -27.580 10.624 -21.881 1.00 8.64 79 ILE A O 1
ATOM 732 N N . PRO A 1 91 ? -28.001 10.195 -24.058 1.00 8.19 80 PRO A N 1
ATOM 733 C CA . PRO A 1 91 ? -28.832 9.050 -23.728 1.00 8.78 80 PRO A CA 1
ATOM 734 C C . PRO A 1 91 ? -28.101 8.066 -22.819 1.00 7.57 80 PRO A C 1
ATOM 735 O O . PRO A 1 91 ? -27.030 7.598 -23.170 1.00 7.39 80 PRO A O 1
ATOM 739 N N . ASP A 1 92 ? -28.769 7.663 -21.739 1.00 7.84 81 ASP A N 1
ATOM 740 C CA . ASP A 1 92 ? -28.210 6.751 -20.798 1.00 7.28 81 ASP A CA 1
ATOM 741 C C . ASP A 1 92 ? -28.675 5.364 -21.145 1.00 6.85 81 ASP A C 1
ATOM 742 O O . ASP A 1 92 ? -29.557 4.755 -20.504 1.00 7.26 81 ASP A O 1
ATOM 747 N N . TYR A 1 93 ? -28.100 4.868 -22.258 1.00 6.95 82 TYR A N 1
ATOM 748 C CA . TYR A 1 93 ? -28.494 3.660 -22.891 1.00 6.91 82 TYR A CA 1
ATOM 749 C C . TYR A 1 93 ? -28.617 2.483 -21.915 1.00 6.09 82 TYR A C 1
ATOM 750 O O . TYR A 1 93 ? -29.574 1.698 -21.991 1.00 6.32 82 TYR A O 1
ATOM 759 N N . LEU A 1 94 ? -27.631 2.323 -21.039 1.00 5.93 83 LEU A N 1
ATOM 760 C CA . LEU A 1 94 ? -27.679 1.181 -20.142 1.00 5.99 83 LEU A CA 1
ATOM 761 C C . LEU A 1 94 ? -28.787 1.307 -19.072 1.00 5.43 83 LEU A C 1
ATOM 762 O O . LEU A 1 94 ? -29.379 0.302 -18.720 1.00 6.39 83 LEU A O 1
ATOM 767 N N . LYS A 1 95 ? -29.055 2.525 -18.578 1.00 5.48 84 LYS A N 1
ATOM 768 C CA . LYS A 1 95 ? -30.262 2.632 -17.747 1.00 5.96 84 LYS A CA 1
ATOM 769 C C . LYS A 1 95 ? -31.518 2.343 -18.499 1.00 6.41 84 LYS A C 1
ATOM 770 O O . LYS A 1 95 ? -32.444 1.682 -17.993 1.00 7.11 84 LYS A O 1
ATOM 776 N N . LEU A 1 96 ? -31.618 2.835 -19.727 1.00 6.73 85 LEU A N 1
ATOM 777 C CA . LEU A 1 96 ? -32.815 2.661 -20.553 1.00 7.58 85 LEU A CA 1
ATOM 778 C C . LEU A 1 96 ? -33.068 1.255 -20.910 1.00 6.81 85 LEU A C 1
ATOM 779 O O . LEU A 1 96 ? -34.200 0.880 -21.243 1.00 7.75 85 LEU A O 1
ATOM 784 N N A SER A 1 97 ? -32.047 0.372 -20.814 0.76 6.35 86 SER A N 1
ATOM 785 N N B SER A 1 97 ? -32.021 0.479 -20.838 0.24 8.03 86 SER A N 1
ATOM 786 C CA A SER A 1 97 ? -32.210 -1.050 -21.147 0.76 6.56 86 SER A CA 1
ATOM 787 C CA B SER A 1 97 ? -32.175 -0.864 -21.168 0.24 6.99 86 SER A CA 1
ATOM 788 C C A SER A 1 97 ? -33.048 -1.877 -20.120 0.76 6.40 86 SER A C 1
ATOM 789 C C B SER A 1 97 ? -33.104 -1.630 -20.224 0.24 7.33 86 SER A C 1
ATOM 790 O O A SER A 1 97 ? -33.473 -2.999 -20.425 0.76 6.66 86 SER A O 1
ATOM 791 O O B SER A 1 97 ? -33.706 -2.535 -20.686 0.24 5.41 86 SER A O 1
ATOM 796 N N . PHE A 1 98 ? -33.255 -1.249 -18.950 1.00 6.91 87 PHE A N 1
ATOM 797 C CA . PHE A 1 98 ? -34.041 -1.967 -17.940 1.00 8.02 87 PHE A CA 1
ATOM 798 C C . PHE A 1 98 ? -35.566 -1.761 -18.198 1.00 9.65 87 PHE A C 1
ATOM 799 O O . PHE A 1 98 ? -35.950 -0.795 -18.805 1.00 10.87 87 PHE A O 1
ATOM 807 N N A PRO A 1 99 ? -36.319 -2.793 -17.609 0.88 11.10 88 PRO A N 1
ATOM 808 N N B PRO A 1 99 ? -36.568 -2.600 -17.993 0.12 6.46 88 PRO A N 1
ATOM 809 C CA A PRO A 1 99 ? -35.878 -3.854 -16.599 0.88 10.31 88 PRO A CA 1
ATOM 810 C CA B PRO A 1 99 ? -36.485 -3.708 -17.156 0.12 4.41 88 PRO A CA 1
ATOM 811 C C A PRO A 1 99 ? -35.220 -5.087 -17.244 0.88 8.79 88 PRO A C 1
ATOM 812 C C B PRO A 1 99 ? -35.828 -4.877 -17.819 0.12 4.19 88 PRO A C 1
ATOM 813 O O A PRO A 1 99 ? -34.532 -5.875 -16.506 0.88 11.68 88 PRO A O 1
ATOM 814 O O B PRO A 1 99 ? -35.461 -5.825 -17.132 0.12 4.22 88 PRO A O 1
ATOM 821 N N A GLU A 1 100 ? -35.326 -5.281 -18.578 0.88 8.70 89 GLU A N 1
ATOM 822 N N B GLU A 1 100 ? -35.677 -4.815 -19.146 0.12 3.86 89 GLU A N 1
ATOM 823 C CA A GLU A 1 100 ? -34.719 -6.518 -19.139 0.88 8.42 89 GLU A CA 1
ATOM 824 C CA B GLU A 1 100 ? -35.062 -5.944 -19.869 0.12 4.44 89 GLU A CA 1
ATOM 825 C C A GLU A 1 100 ? -33.217 -6.493 -18.927 0.88 8.09 89 GLU A C 1
ATOM 826 C C B GLU A 1 100 ? -33.536 -6.301 -19.552 0.12 5.17 89 GLU A C 1
ATOM 827 O O A GLU A 1 100 ? -32.652 -7.506 -18.534 0.88 10.30 89 GLU A O 1
ATOM 828 O O B GLU A 1 100 ? -33.224 -7.480 -19.507 0.12 3.94 89 GLU A O 1
ATOM 839 N N . GLY A 1 101 ? -32.658 -5.297 -19.238 1.00 6.86 90 GLY A N 1
ATOM 840 C CA . GLY A 1 101 ? -31.215 -5.202 -18.961 1.00 7.07 90 GLY A CA 1
ATOM 841 C C . GLY A 1 101 ? -30.365 -5.321 -20.233 1.00 5.51 90 GLY A C 1
ATOM 842 O O . GLY A 1 101 ? -30.801 -5.015 -21.350 1.00 6.05 90 GLY A O 1
ATOM 843 N N . PHE A 1 102 ? -29.142 -5.728 -19.988 1.00 6.13 91 PHE A N 1
ATOM 844 C CA . PHE A 1 102 ? -28.134 -5.674 -21.007 1.00 5.64 91 PHE A CA 1
ATOM 845 C C . PHE A 1 102 ? -27.094 -6.756 -20.737 1.00 5.71 91 PHE A C 1
ATOM 846 O O . PHE A 1 102 ? -27.004 -7.323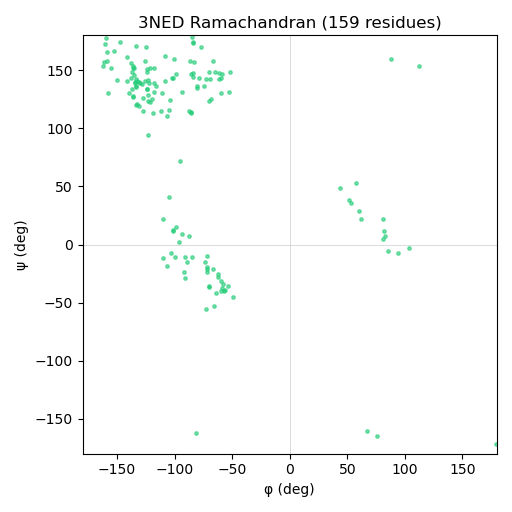 -19.645 1.00 6.61 91 PHE A O 1
ATOM 854 N N . LYS A 1 103 ? -26.259 -7.010 -21.753 1.00 5.62 92 LYS A N 1
ATOM 855 C CA . LYS A 1 103 ? -25.101 -7.880 -21.642 1.00 6.19 92 LYS A CA 1
ATOM 856 C C . LYS A 1 103 ? -23.861 -7.098 -21.994 1.00 5.58 92 LYS A C 1
ATOM 857 O O . LYS A 1 103 ? -23.932 -6.137 -22.772 1.00 7.00 92 LYS A O 1
ATOM 863 N N . TRP A 1 104 ? -22.730 -7.490 -21.439 1.00 5.31 93 TRP A N 1
ATOM 864 C CA . TRP A 1 104 ? -21.484 -6.933 -21.900 1.00 5.94 93 TRP A CA 1
ATOM 865 C C . TRP A 1 104 ? -20.431 -8.001 -22.050 1.00 6.22 93 TRP A C 1
ATOM 866 O O . TRP A 1 104 ? -20.466 -9.059 -21.419 1.00 6.66 93 TRP A O 1
ATOM 877 N N . GLU A 1 105 ? -19.507 -7.713 -22.942 1.00 5.76 94 GLU A N 1
ATOM 878 C CA . GLU A 1 105 ? -18.396 -8.634 -23.289 1.00 6.28 94 GLU A CA 1
ATOM 879 C C . GLU A 1 105 ? -17.145 -7.797 -23.379 1.00 5.74 94 GLU A C 1
ATOM 880 O O . GLU A 1 105 ? -17.125 -6.802 -24.108 1.00 7.62 94 GLU A O 1
ATOM 886 N N . ARG A 1 106 ? -16.064 -8.261 -22.767 1.00 4.85 95 ARG A N 1
ATOM 887 C CA . ARG A 1 106 ? -14.852 -7.519 -22.672 1.00 4.80 95 ARG A CA 1
ATOM 888 C C . ARG A 1 106 ? -13.648 -8.385 -22.981 1.00 4.82 95 ARG A C 1
ATOM 889 O O . ARG A 1 106 ? -13.585 -9.539 -22.620 1.00 5.42 95 ARG A O 1
ATOM 897 N N . VAL A 1 107 ? -12.654 -7.738 -23.610 1.00 4.71 96 VAL A N 1
ATOM 898 C CA . VAL A 1 107 ? -11.325 -8.291 -23.747 1.00 4.73 96 VAL A CA 1
ATOM 899 C C . VAL A 1 107 ? -10.337 -7.283 -23.147 1.00 4.85 96 VAL A C 1
ATOM 900 O O . VAL A 1 107 ? -10.374 -6.104 -23.468 1.00 5.05 96 VAL A O 1
ATOM 904 N N . MET A 1 108 ? -9.417 -7.824 -22.341 1.00 4.89 97 MET A N 1
ATOM 905 C CA . MET A 1 108 ? -8.260 -7.066 -21.810 1.00 4.81 97 MET A CA 1
ATOM 906 C C . MET A 1 108 ? -7.013 -7.770 -22.272 1.00 5.10 97 MET A C 1
ATOM 907 O O . MET A 1 108 ? -6.786 -8.902 -21.980 1.00 5.86 97 MET A O 1
ATOM 912 N N . ASN A 1 109 ? -6.180 -6.960 -23.003 1.00 4.68 98 ASN A N 1
ATOM 913 C CA . ASN A 1 109 ? -4.856 -7.436 -23.384 1.00 5.03 98 ASN A CA 1
ATOM 914 C C . ASN A 1 109 ? -3.842 -6.713 -22.539 1.00 4.96 98 ASN A C 1
ATOM 915 O O . ASN A 1 109 ? -3.614 -5.517 -22.707 1.00 5.69 98 ASN A O 1
ATOM 920 N N . PHE A 1 110 ? -3.210 -7.474 -21.618 1.00 5.21 99 PHE A N 1
ATOM 921 C CA . PHE A 1 110 ? -2.165 -6.898 -20.777 1.00 5.86 99 PHE A CA 1
ATOM 922 C C . PHE A 1 110 ? -0.838 -6.904 -21.516 1.00 5.88 99 PHE A C 1
ATOM 923 O O . PHE A 1 110 ? -0.572 -7.715 -22.396 1.00 6.78 99 PHE A O 1
ATOM 931 N N . GLU A 1 111 ? 0.045 -5.998 -21.071 1.00 6.63 100 GLU A N 1
ATOM 932 C CA . GLU A 1 111 ? 1.278 -5.713 -21.844 1.00 7.26 100 GLU A CA 1
ATOM 933 C C . GLU A 1 111 ? 2.229 -6.896 -21.891 1.00 7.70 100 GLU A C 1
ATOM 934 O O . GLU A 1 111 ? 3.111 -6.885 -22.770 1.00 10.28 100 GLU A O 1
ATOM 940 N N . ASP A 1 112 ? 2.150 -7.853 -20.994 1.00 6.69 101 ASP A N 1
ATOM 941 C CA . ASP A 1 112 ? 3.010 -9.028 -21.006 1.00 7.70 101 ASP A CA 1
ATOM 942 C C . ASP A 1 112 ? 2.366 -10.228 -21.607 1.00 8.10 101 ASP A C 1
ATOM 943 O O . ASP A 1 112 ? 2.916 -11.319 -21.419 1.00 9.88 101 ASP A O 1
ATOM 948 N N . GLY A 1 113 ? 1.227 -10.061 -22.346 1.00 7.49 102 GLY A N 1
ATOM 949 C CA . GLY A 1 113 ? 0.596 -11.175 -22.997 1.00 8.04 102 GLY A CA 1
ATOM 950 C C . GLY A 1 113 ? -0.517 -11.836 -22.178 1.00 6.81 102 GLY A C 1
ATOM 951 O O . GLY A 1 113 ? -1.222 -12.700 -22.701 1.00 7.07 102 GLY A O 1
ATOM 952 N N . GLY A 1 114 ? -0.684 -11.415 -20.924 1.00 6.18 103 GLY A N 1
ATOM 953 C CA . GLY A 1 114 ? -1.877 -11.911 -20.220 1.00 5.86 103 GLY A CA 1
ATOM 954 C C . GLY A 1 114 ? -3.130 -11.405 -20.874 1.00 5.13 103 GLY A C 1
ATOM 955 O O . GLY A 1 114 ? -3.174 -10.330 -21.424 1.00 5.49 103 GLY A O 1
ATOM 956 N N . VAL A 1 115 ? -4.177 -12.244 -20.781 1.00 4.83 104 VAL A N 1
ATOM 957 C CA . VAL A 1 115 ? -5.440 -11.932 -21.389 1.00 4.82 104 VAL A CA 1
ATOM 958 C C . VAL A 1 115 ? -6.545 -12.210 -20.394 1.00 4.54 104 VAL A C 1
ATOM 959 O O . VAL A 1 115 ? -6.583 -13.257 -19.759 1.00 5.41 104 VAL A O 1
ATOM 963 N N . VAL A 1 116 ? -7.515 -11.279 -20.299 1.00 5.07 105 VAL A N 1
ATOM 964 C CA . VAL A 1 116 ? -8.779 -11.560 -19.601 1.00 4.88 105 VAL A CA 1
ATOM 965 C C . VAL A 1 116 ? -9.934 -11.333 -20.562 1.00 5.00 105 VAL A C 1
ATOM 966 O O . VAL A 1 116 ? -10.035 -10.241 -21.143 1.00 5.74 105 VAL A O 1
ATOM 970 N N . THR A 1 117 ? -10.800 -12.310 -20.673 1.00 4.62 106 THR A N 1
ATOM 971 C CA A THR A 1 117 ? -12.031 -11.997 -21.327 0.51 4.58 106 THR A CA 1
ATOM 972 C CA B THR A 1 117 ? -12.044 -12.331 -21.432 0.49 4.22 106 THR A CA 1
ATOM 973 C C . THR A 1 117 ? -13.178 -12.353 -20.378 1.00 4.68 106 THR A C 1
ATOM 974 O O . THR A 1 117 ? -13.099 -13.196 -19.487 1.00 5.32 106 THR A O 1
ATOM 981 N N A VAL A 1 118 ? -14.237 -11.577 -20.576 0.89 4.86 107 VAL A N 1
ATOM 982 N N B VAL A 1 118 ? -14.200 -11.507 -20.505 0.11 5.44 107 VAL A N 1
ATOM 983 C CA A VAL A 1 118 ? -15.336 -11.522 -19.641 0.89 5.16 107 VAL A CA 1
ATOM 984 C CA B VAL A 1 118 ? -15.342 -11.630 -19.600 0.11 5.66 107 VAL A CA 1
ATOM 985 C C A VAL A 1 118 ? -16.631 -11.516 -20.452 0.89 5.00 107 VAL A C 1
ATOM 986 C C B VAL A 1 118 ? -16.632 -11.330 -20.287 0.11 5.43 107 VAL A C 1
ATOM 987 O O A VAL A 1 118 ? -16.733 -10.810 -21.446 0.89 5.02 107 VAL A O 1
ATOM 988 O O B VAL A 1 118 ? -16.694 -10.318 -21.047 0.11 3.83 107 VAL A O 1
ATOM 995 N N . THR A 1 119 ? -17.657 -12.170 -19.948 1.00 5.63 108 THR A N 1
ATOM 996 C CA A THR A 1 119 ? -19.020 -11.977 -20.436 0.45 5.97 108 THR A CA 1
ATOM 997 C CA B THR A 1 119 ? -19.030 -11.985 -20.396 0.55 6.12 108 THR A CA 1
ATOM 998 C C . THR A 1 119 ? -19.876 -11.746 -19.176 1.00 6.14 108 THR A C 1
ATOM 999 O O . THR A 1 119 ? -19.602 -12.300 -18.097 1.00 7.54 108 THR A O 1
ATOM 1006 N N . GLN A 1 120 ? -20.924 -10.962 -19.336 1.00 5.37 109 GLN A N 1
ATOM 1007 C CA . GLN A 1 120 ? -21.721 -10.541 -18.212 1.00 5.13 109 GLN A CA 1
ATOM 1008 C C . GLN A 1 120 ? -23.137 -10.322 -18.609 1.00 5.01 109 GLN A C 1
ATOM 1009 O O . GLN A 1 120 ? -23.429 -9.777 -19.706 1.00 5.57 109 GLN A O 1
ATOM 1015 N N . ASP A 1 121 ? -24.084 -10.703 -17.733 1.00 5.03 110 ASP A N 1
ATOM 1016 C CA . ASP A 1 121 ? -25.467 -10.453 -17.894 1.00 5.17 110 ASP A CA 1
ATOM 1017 C C . ASP A 1 121 ? -25.958 -9.550 -16.734 1.00 4.91 110 ASP A C 1
ATOM 1018 O O . ASP A 1 121 ? -25.664 -9.854 -15.564 1.00 5.51 110 ASP A O 1
ATOM 1023 N N . SER A 1 122 ? -26.669 -8.494 -17.061 1.00 5.17 111 SER A N 1
ATOM 1024 C CA . SER A 1 122 ? -27.268 -7.565 -16.107 1.00 5.21 111 SER A CA 1
ATOM 1025 C C . SER A 1 122 ? -28.757 -7.542 -16.267 1.00 5.07 111 SER A C 1
ATOM 1026 O O . SER A 1 122 ? -29.286 -7.288 -17.361 1.00 6.51 111 SER A O 1
ATOM 1029 N N . SER A 1 123 ? -29.487 -7.795 -15.179 1.00 6.33 112 SER A N 1
ATOM 1030 C CA A SER A 1 123 ? -30.946 -7.733 -15.225 0.75 7.42 112 SER A CA 1
ATOM 1031 C CA B SER A 1 123 ? -30.945 -8.001 -15.100 0.25 6.32 112 SER A CA 1
ATOM 1032 C C . SER A 1 123 ? -31.444 -7.107 -13.923 1.00 6.80 112 SER A C 1
ATOM 1033 O O . SER A 1 123 ? -30.666 -6.746 -13.066 1.00 5.82 112 SER A O 1
ATOM 1038 N N . LEU A 1 124 ? -32.751 -6.914 -13.863 1.00 9.76 113 LEU A N 1
ATOM 1039 C CA . LEU A 1 124 ? -33.383 -6.277 -12.707 1.00 9.28 113 LEU A CA 1
ATOM 1040 C C . LEU A 1 124 ? -34.416 -7.283 -12.219 1.00 9.44 113 LEU A C 1
ATOM 1041 O O . LEU A 1 124 ? -35.281 -7.687 -12.993 1.00 13.51 113 LEU A O 1
ATOM 1046 N N . GLN A 1 125 ? -34.331 -7.683 -10.942 1.00 8.90 114 GLN A N 1
ATOM 1047 C CA A GLN A 1 125 ? -35.251 -8.626 -10.388 0.60 9.61 114 GLN A CA 1
ATOM 1048 C CA B GLN A 1 125 ? -35.161 -8.806 -10.227 0.40 8.54 114 GLN A CA 1
ATOM 1049 C C . GLN A 1 125 ? -35.594 -8.224 -8.941 1.00 7.60 114 GLN A C 1
ATOM 1050 O O . GLN A 1 125 ? -34.706 -7.961 -8.133 1.00 7.92 114 GLN A O 1
ATOM 1061 N N . ASP A 1 126 ? -36.881 -8.177 -8.687 1.00 7.36 115 ASP A N 1
ATOM 1062 C CA . ASP A 1 126 ? -37.351 -7.815 -7.361 1.00 8.86 115 ASP A CA 1
ATOM 1063 C C . ASP A 1 126 ? -36.724 -6.528 -6.882 1.00 7.32 115 ASP A C 1
ATOM 1064 O O . ASP A 1 126 ? -36.437 -6.373 -5.686 1.00 9.43 115 ASP A O 1
ATOM 1069 N N . GLY A 1 127 ? -36.546 -5.576 -7.780 1.00 6.33 116 GLY A N 1
ATOM 1070 C CA . GLY A 1 127 ? -36.074 -4.253 -7.428 1.00 6.69 116 GLY A CA 1
ATOM 1071 C C . GLY A 1 127 ? -34.605 -4.101 -7.242 1.00 5.33 116 GLY A C 1
ATOM 1072 O O . GLY A 1 127 ? -34.161 -3.016 -6.872 1.00 6.95 116 GLY A O 1
ATOM 1073 N N . GLU A 1 128 ? -33.822 -5.162 -7.512 1.00 5.37 117 GLU A N 1
ATOM 1074 C CA . GLU A 1 128 ? -32.365 -5.067 -7.382 1.00 5.74 117 GLU A CA 1
ATOM 1075 C C . GLU A 1 128 ? -31.762 -5.474 -8.728 1.00 5.72 117 GLU A C 1
ATOM 1076 O O . GLU A 1 128 ? -32.261 -6.361 -9.429 1.00 6.76 117 GLU A O 1
ATOM 1082 N N . PHE A 1 129 ? -30.577 -4.911 -9.045 1.00 4.99 118 PHE A N 1
ATOM 1083 C CA . PHE A 1 129 ? -29.837 -5.420 -10.191 1.00 5.21 118 PHE A CA 1
ATOM 1084 C C . PHE A 1 129 ? -29.223 -6.780 -9.876 1.00 5.84 118 PHE A C 1
ATOM 1085 O O . PHE A 1 129 ? -28.737 -6.989 -8.723 1.00 6.42 118 PHE A O 1
ATOM 1093 N N . ILE A 1 130 ? -29.201 -7.671 -10.845 1.00 5.45 119 ILE A N 1
ATOM 1094 C CA . ILE A 1 130 ? -28.592 -9.004 -10.710 1.00 5.25 119 ILE A CA 1
ATOM 1095 C C . ILE A 1 130 ? -27.524 -9.088 -11.770 1.00 4.91 119 ILE A C 1
ATOM 1096 O O . ILE A 1 130 ? -27.833 -8.941 -12.987 1.00 5.56 119 ILE A O 1
ATOM 1101 N N A TYR A 1 131 ? -26.305 -9.337 -11.359 0.85 4.68 120 TYR A N 1
ATOM 1102 N N B TYR A 1 131 ? -26.284 -9.296 -11.381 0.15 5.84 120 TYR A N 1
ATOM 1103 C CA A TYR A 1 131 ? -25.160 -9.432 -12.243 0.85 4.92 120 TYR A CA 1
ATOM 1104 C CA B TYR A 1 131 ? -25.169 -9.320 -12.335 0.15 5.43 120 TYR A CA 1
ATOM 1105 C C A TYR A 1 131 ? -24.612 -10.884 -12.207 0.85 5.23 120 TYR A C 1
ATOM 1106 C C B TYR A 1 131 ? -24.544 -10.653 -12.295 0.15 5.54 120 TYR A C 1
ATOM 1107 O O A TYR A 1 131 ? -24.421 -11.494 -11.155 0.85 4.72 120 TYR A O 1
ATOM 1108 O O B TYR A 1 131 ? -24.103 -10.917 -11.195 0.15 2.78 120 TYR A O 1
ATOM 1117 N N . LYS A 1 132 ? -24.389 -11.412 -13.421 1.00 5.18 121 LYS A N 1
ATOM 1118 C CA A LYS A 1 132 ? -23.811 -12.724 -13.571 0.52 5.73 121 LYS A CA 1
ATOM 1119 C CA B LYS A 1 132 ? -23.749 -12.741 -13.487 0.48 5.39 121 LYS A CA 1
ATOM 1120 C C . LYS A 1 132 ? -22.559 -12.565 -14.423 1.00 4.64 121 LYS A C 1
ATOM 1121 O O . LYS A 1 132 ? -22.696 -12.171 -15.601 1.00 5.58 121 LYS A O 1
ATOM 1132 N N . VAL A 1 133 ? -21.382 -12.829 -13.896 1.00 5.03 122 VAL A N 1
ATOM 1133 C CA . VAL A 1 133 ? -20.128 -12.581 -14.564 1.00 4.85 122 VAL A CA 1
ATOM 1134 C C . VAL A 1 133 ? -19.405 -13.909 -14.804 1.00 4.56 122 VAL A C 1
ATOM 1135 O O . VAL A 1 133 ? -19.319 -14.745 -13.917 1.00 5.24 122 VAL A O 1
ATOM 1139 N N . LYS A 1 134 ? -18.835 -14.072 -16.049 1.00 4.60 123 LYS A N 1
ATOM 1140 C CA . LYS A 1 134 ? -17.980 -15.209 -16.337 1.00 4.91 123 LYS A CA 1
ATOM 1141 C C . LYS A 1 134 ? -16.665 -14.676 -16.824 1.00 5.06 123 LYS A C 1
ATOM 1142 O O . LYS A 1 134 ? -16.638 -13.800 -17.672 1.00 6.03 123 LYS A O 1
ATOM 1148 N N . LEU A 1 135 ? -15.557 -15.212 -16.306 1.00 5.18 124 LEU A N 1
ATOM 1149 C CA . LEU A 1 135 ? -14.247 -14.674 -16.595 1.00 4.82 124 LEU A CA 1
ATOM 1150 C C . LEU A 1 135 ? -13.261 -15.783 -16.936 1.00 4.77 124 LEU A C 1
ATOM 1151 O O . LEU A 1 135 ? -13.211 -16.801 -16.298 1.00 6.00 124 LEU A O 1
ATOM 1156 N N . ARG A 1 136 ? -12.411 -15.502 -17.945 1.00 4.61 125 ARG A N 1
ATOM 1157 C CA A ARG A 1 136 ? -11.362 -16.447 -18.288 0.57 5.38 125 ARG A CA 1
ATOM 1158 C CA B ARG A 1 136 ? -11.389 -16.394 -18.396 0.43 5.73 125 ARG A CA 1
ATOM 1159 C C . ARG A 1 136 ? -10.081 -15.606 -18.480 1.00 4.82 125 ARG A C 1
ATOM 1160 O O . ARG A 1 136 ? -9.940 -14.813 -19.414 1.00 5.52 125 ARG A O 1
ATOM 1175 N N . GLY A 1 137 ? -9.140 -15.814 -17.581 1.00 5.36 126 GLY A N 1
ATOM 1176 C CA . GLY A 1 137 ? -7.841 -15.176 -17.623 1.00 5.16 126 GLY A CA 1
ATOM 1177 C C . GLY A 1 137 ? -6.774 -16.210 -17.946 1.00 4.73 126 GLY A C 1
ATOM 1178 O O . GLY A 1 137 ? -6.754 -17.279 -17.393 1.00 5.29 126 GLY A O 1
ATOM 1179 N N . THR A 1 138 ? -5.929 -15.880 -18.942 1.00 4.79 127 THR A N 1
ATOM 1180 C CA . THR A 1 138 ? -4.958 -16.853 -19.428 1.00 5.19 127 THR A CA 1
ATOM 1181 C C . THR A 1 138 ? -3.644 -16.160 -19.750 1.00 5.11 127 THR A C 1
ATOM 1182 O O . THR A 1 138 ? -3.548 -14.995 -19.973 1.00 5.50 127 THR A O 1
ATOM 1186 N N A ASN A 1 139 ? -2.613 -17.043 -19.743 0.40 6.19 128 ASN A N 1
ATOM 1187 N N B ASN A 1 139 ? -2.610 -17.015 -19.819 0.60 5.34 128 ASN A N 1
ATOM 1188 C CA A ASN A 1 139 ? -1.262 -16.721 -20.186 0.40 5.83 128 ASN A CA 1
ATOM 1189 C CA B ASN A 1 139 ? -1.319 -16.608 -20.342 0.60 5.50 128 ASN A CA 1
ATOM 1190 C C A ASN A 1 139 ? -0.615 -15.501 -19.474 0.40 6.45 128 ASN A C 1
ATOM 1191 C C B ASN A 1 139 ? -0.595 -15.649 -19.471 0.60 5.54 128 ASN A C 1
ATOM 1192 O O A ASN A 1 139 ? 0.180 -14.608 -20.044 0.40 5.07 128 ASN A O 1
ATOM 1193 O O B ASN A 1 139 ? 0.321 -15.057 -19.956 0.60 5.64 128 ASN A O 1
ATOM 1202 N N . PHE A 1 140 ? -0.922 -15.520 -18.178 1.00 5.95 129 PHE A N 1
ATOM 1203 C CA . PHE A 1 140 ? -0.147 -14.631 -17.308 1.00 6.20 129 PHE A CA 1
ATOM 1204 C C . PHE A 1 140 ? 1.174 -15.302 -16.990 1.00 6.98 129 PHE A C 1
ATOM 1205 O O . PHE A 1 140 ? 1.188 -16.436 -16.499 1.00 7.57 129 PHE A O 1
ATOM 1213 N N . PRO A 1 141 ? 2.295 -14.587 -17.127 1.00 6.84 130 PRO A N 1
ATOM 1214 C CA . PRO A 1 141 ? 3.578 -15.222 -16.744 1.00 7.84 130 PRO A CA 1
ATOM 1215 C C . PRO A 1 141 ? 3.567 -15.588 -15.250 1.00 7.19 130 PRO A C 1
ATOM 1216 O O . PRO A 1 141 ? 3.103 -14.823 -14.421 1.00 7.26 130 PRO A O 1
ATOM 1220 N N . SER A 1 142 ? 4.162 -16.722 -14.938 1.00 8.81 131 SER A N 1
ATOM 1221 C CA . SER A 1 142 ? 4.195 -17.142 -13.563 1.00 10.80 131 SER A CA 1
ATOM 1222 C C . SER A 1 142 ? 4.883 -16.192 -12.609 1.00 9.89 131 SER A C 1
ATOM 1223 O O . SER A 1 142 ? 4.552 -16.174 -11.434 1.00 11.43 131 SER A O 1
ATOM 1226 N N . ASP A 1 143 ? 5.875 -15.493 -13.140 1.00 9.28 132 ASP A N 1
ATOM 1227 C CA . ASP A 1 143 ? 6.667 -14.554 -12.343 1.00 10.71 132 ASP A CA 1
ATOM 1228 C C . ASP A 1 143 ? 6.225 -13.104 -12.597 1.00 10.46 132 ASP A C 1
ATOM 1229 O O . ASP A 1 143 ? 6.941 -12.128 -12.169 1.00 11.82 132 ASP A O 1
ATOM 1234 N N . GLY A 1 144 ? 5.089 -12.894 -13.255 1.00 7.87 133 GLY A N 1
ATOM 1235 C CA . GLY A 1 144 ? 4.610 -11.566 -13.511 1.00 8.08 133 GLY A CA 1
ATOM 1236 C C . GLY A 1 144 ? 3.807 -10.971 -12.370 1.00 6.41 133 GLY A C 1
ATOM 1237 O O . GLY A 1 144 ? 3.575 -11.648 -11.354 1.00 7.42 133 GLY A O 1
ATOM 1238 N N . PRO A 1 145 ? 3.376 -9.742 -12.540 1.00 6.50 134 PRO A N 1
ATOM 1239 C CA . PRO A 1 145 ? 2.776 -9.042 -11.419 1.00 6.85 134 PRO A CA 1
ATOM 1240 C C . PRO A 1 145 ? 1.406 -9.525 -10.997 1.00 5.79 134 PRO A C 1
ATOM 1241 O O . PRO A 1 145 ? 0.983 -9.342 -9.858 1.00 6.30 134 PRO A O 1
ATOM 1245 N N . VAL A 1 146 ? 0.676 -10.164 -11.939 1.00 5.80 135 VAL A N 1
ATOM 1246 C CA . VAL A 1 146 ? -0.630 -10.720 -11.617 1.00 5.43 135 VAL A CA 1
ATOM 1247 C C . VAL A 1 146 ? -0.466 -11.975 -10.759 1.00 5.58 135 VAL A C 1
ATOM 1248 O O . VAL A 1 146 ? -1.043 -12.063 -9.675 1.00 5.97 135 VAL A O 1
ATOM 1252 N N . MET A 1 147 ? 0.309 -12.949 -11.255 1.00 6.23 136 MET A N 1
ATOM 1253 C CA . MET A 1 147 ? 0.434 -14.179 -10.487 1.00 7.05 136 MET A CA 1
ATOM 1254 C C . MET A 1 147 ? 1.253 -14.037 -9.221 1.00 7.20 136 MET A C 1
ATOM 1255 O O . MET A 1 147 ? 1.114 -14.854 -8.325 1.00 9.47 136 MET A O 1
ATOM 1260 N N . GLN A 1 148 ? 2.093 -13.013 -9.152 1.00 6.71 137 GLN A N 1
ATOM 1261 C CA . GLN A 1 148 ? 2.881 -12.738 -7.947 1.00 7.15 137 GLN A CA 1
ATOM 1262 C C . GLN A 1 148 ? 2.247 -11.695 -7.028 1.00 6.95 137 GLN A C 1
ATOM 1263 O O . GLN A 1 148 ? 2.837 -11.362 -5.985 1.00 8.13 137 GLN A O 1
ATOM 1269 N N . LYS A 1 149 ? 1.065 -11.201 -7.380 1.00 6.53 138 LYS A N 1
ATOM 1270 C CA . LYS A 1 149 ? 0.352 -10.284 -6.524 1.00 6.67 138 LYS A CA 1
ATOM 1271 C C . LYS A 1 149 ? 1.169 -9.017 -6.186 1.00 7.02 138 LYS A C 1
ATOM 1272 O O . LYS A 1 149 ? 1.321 -8.643 -5.014 1.00 7.74 138 LYS A O 1
ATOM 1278 N N . LYS A 1 150 ? 1.661 -8.366 -7.233 1.00 6.70 139 LYS A N 1
ATOM 1279 C CA . LYS A 1 150 ? 2.539 -7.213 -7.090 1.00 7.19 139 LYS A CA 1
ATOM 1280 C C . LYS A 1 150 ? 1.874 -5.917 -7.516 1.00 6.50 139 LYS A C 1
ATOM 1281 O O . LYS A 1 150 ? 2.584 -4.952 -7.860 1.00 8.97 139 LYS A O 1
ATOM 1287 N N . THR A 1 151 ? 0.546 -5.873 -7.524 1.00 6.65 140 THR A N 1
ATOM 1288 C CA . THR A 1 151 ? -0.161 -4.700 -7.994 1.00 6.89 140 THR A CA 1
ATOM 1289 C C . THR A 1 151 ? -0.799 -3.952 -6.822 1.00 6.69 140 THR A C 1
ATOM 1290 O O . THR A 1 151 ? -0.976 -4.527 -5.719 1.00 7.84 140 THR A O 1
ATOM 1294 N N . MET A 1 152 ? -1.148 -2.704 -7.066 1.00 6.52 141 MET A N 1
ATOM 1295 C CA A MET A 1 152 ? -1.551 -1.744 -6.049 0.49 8.11 141 MET A CA 1
ATOM 1296 C CA B MET A 1 152 ? -1.676 -1.876 -5.953 0.51 6.83 141 MET A CA 1
ATOM 1297 C C . MET A 1 152 ? -2.692 -0.905 -6.504 1.00 6.70 141 MET A C 1
ATOM 1298 O O . MET A 1 152 ? -2.734 0.281 -6.162 1.00 9.06 141 MET A O 1
ATOM 1307 N N . GLY A 1 153 ? -3.641 -1.441 -7.245 1.00 6.21 142 GLY A N 1
ATOM 1308 C CA . GLY A 1 153 ? -4.857 -0.691 -7.642 1.00 6.71 142 GLY A CA 1
ATOM 1309 C C . GLY A 1 153 ? -4.663 0.091 -8.935 1.00 5.61 142 GLY A C 1
ATOM 1310 O O . GLY A 1 153 ? -3.549 0.337 -9.451 1.00 6.48 142 GLY A O 1
ATOM 1311 N N . TRP A 1 154 ? -5.822 0.405 -9.525 1.00 5.69 143 TRP A N 1
ATOM 1312 C CA . TRP A 1 154 ? -5.889 1.097 -10.824 1.00 5.99 143 TRP A CA 1
ATOM 1313 C C . TRP A 1 154 ? -5.771 2.577 -10.711 1.00 6.44 143 TRP A C 1
ATOM 1314 O O . TRP A 1 154 ? -6.326 3.217 -9.805 1.00 8.10 143 TRP A O 1
ATOM 1325 N N . GLU A 1 155 ? -5.092 3.197 -11.727 1.00 5.93 144 GLU A N 1
ATOM 1326 C CA . GLU A 1 155 ? -5.256 4.613 -11.923 1.00 6.39 144 GLU A CA 1
ATOM 1327 C C . GLU A 1 155 ? -6.660 4.950 -12.369 1.00 5.87 144 GLU A C 1
ATOM 1328 O O . GLU A 1 155 ? -7.319 4.134 -12.998 1.00 6.75 144 GLU A O 1
ATOM 1334 N N . ALA A 1 156 ? -7.095 6.175 -12.172 1.00 6.38 145 ALA A N 1
ATOM 1335 C CA . ALA A 1 156 ? -8.318 6.685 -12.792 1.00 6.52 145 ALA A CA 1
ATOM 1336 C C . ALA A 1 156 ? -8.168 6.583 -14.297 1.00 6.79 145 ALA A C 1
ATOM 1337 O O . ALA A 1 156 ? -7.065 6.713 -14.832 1.00 8.90 145 ALA A O 1
ATOM 1339 N N . CYS A 1 157 ? -9.294 6.326 -14.972 1.00 7.17 146 CYS A N 1
ATOM 1340 C CA A CYS A 1 157 ? -9.175 6.252 -16.436 0.45 8.37 146 CYS A CA 1
ATOM 1341 C CA B CYS A 1 157 ? -9.326 5.929 -16.423 0.55 8.87 146 CYS A CA 1
ATOM 1342 C C . CYS A 1 157 ? -10.446 6.748 -17.091 1.00 7.39 146 CYS A C 1
ATOM 1343 O O . CYS A 1 157 ? -11.441 7.001 -16.474 1.00 8.81 146 CYS A O 1
ATOM 1348 N N A SER A 1 158 ? -10.281 7.223 -18.332 0.52 5.95 147 SER A N 1
ATOM 1349 N N C SER A 1 158 ? -10.326 6.696 -18.400 0.48 6.64 147 SER A N 1
ATOM 1350 C CA A SER A 1 158 ? -11.366 7.711 -19.195 0.52 6.29 147 SER A CA 1
ATOM 1351 C CA C SER A 1 158 ? -11.336 7.299 -19.226 0.48 7.34 147 SER A CA 1
ATOM 1352 C C A SER A 1 158 ? -11.720 6.710 -20.370 0.52 7.02 147 SER A C 1
ATOM 1353 C C C SER A 1 158 ? -11.624 6.291 -20.226 0.48 6.82 147 SER A C 1
ATOM 1354 O O A SER A 1 158 ? -10.870 6.481 -21.264 0.52 7.85 147 SER A O 1
ATOM 1355 O O C SER A 1 158 ? -10.726 5.812 -20.928 0.48 8.15 147 SER A O 1
ATOM 1360 N N . GLU A 1 159 ? -12.909 6.045 -20.350 1.00 6.87 148 GLU A N 1
ATOM 1361 C CA . GLU A 1 159 ? -13.314 5.094 -21.364 1.00 6.76 148 GLU A CA 1
ATOM 1362 C C . GLU A 1 159 ? -13.951 5.881 -22.491 1.00 5.99 148 GLU A C 1
ATOM 1363 O O . GLU A 1 159 ? -14.916 6.633 -22.264 1.00 6.76 148 GLU A O 1
ATOM 1369 N N . ARG A 1 160 ? -13.474 5.681 -23.705 1.00 5.61 149 ARG A N 1
ATOM 1370 C CA . ARG A 1 160 ? -14.041 6.349 -24.886 1.00 5.84 149 ARG A CA 1
ATOM 1371 C C . ARG A 1 160 ? -15.154 5.498 -25.391 1.00 5.54 149 ARG A C 1
ATOM 1372 O O . ARG A 1 160 ? -14.964 4.369 -25.864 1.00 6.81 149 ARG A O 1
ATOM 1380 N N . MET A 1 161 ? -16.371 6.054 -25.313 1.00 5.20 150 MET A N 1
ATOM 1381 C CA . MET A 1 161 ? -17.591 5.338 -25.654 1.00 5.76 150 MET A CA 1
ATOM 1382 C C . MET A 1 161 ? -18.050 5.757 -27.047 1.00 6.08 150 MET A C 1
ATOM 1383 O O . MET A 1 161 ? -17.931 6.941 -27.435 1.00 6.60 150 MET A O 1
ATOM 1388 N N . TYR A 1 162 ? -18.590 4.807 -27.801 1.00 5.52 151 TYR A N 1
ATOM 1389 C CA A TYR A 1 162 ? -19.166 5.203 -29.111 0.85 6.51 151 TYR A CA 1
ATOM 1390 C CA B TYR A 1 162 ? -19.199 5.191 -29.069 0.15 6.36 151 TYR A CA 1
ATOM 1391 C C . TYR A 1 162 ? -20.144 4.101 -29.555 1.00 5.82 151 TYR A C 1
ATOM 1392 O O . TYR A 1 162 ? -19.972 2.925 -29.248 1.00 6.21 151 TYR A O 1
ATOM 1409 N N . PRO A 1 163 ? -21.173 4.492 -30.313 1.00 5.63 152 PRO A N 1
ATOM 1410 C CA . PRO A 1 163 ? -22.112 3.547 -30.844 1.00 6.32 152 PRO A CA 1
ATOM 1411 C C . PRO A 1 163 ? -21.548 2.827 -32.086 1.00 7.39 152 PRO A C 1
ATOM 1412 O O . PRO A 1 163 ? -20.868 3.466 -32.921 1.00 8.62 152 PRO A O 1
ATOM 1416 N N . GLU A 1 164 ? -21.856 1.554 -32.234 1.00 7.52 153 GLU A N 1
ATOM 1417 C CA . GLU A 1 164 ? -21.480 0.798 -33.413 1.00 8.09 153 GLU A CA 1
ATOM 1418 C C . GLU A 1 164 ? -22.362 -0.383 -33.569 1.00 9.88 153 GLU A C 1
ATOM 1419 O O . GLU A 1 164 ? -22.482 -1.188 -32.644 1.00 9.83 153 GLU A O 1
ATOM 1425 N N . ASP A 1 165 ? -22.903 -0.543 -34.779 1.00 11.72 154 ASP A N 1
ATOM 1426 C CA . ASP A 1 165 ? -23.708 -1.671 -35.151 1.00 12.77 154 ASP A CA 1
ATOM 1427 C C . ASP A 1 165 ? -24.718 -2.060 -34.095 1.00 10.23 154 ASP A C 1
ATOM 1428 O O . ASP A 1 165 ? -24.858 -3.254 -33.743 1.00 12.23 154 ASP A O 1
ATOM 1433 N N . GLY A 1 166 ? -25.438 -1.112 -33.598 1.00 11.55 155 GLY A N 1
ATOM 1434 C CA . GLY A 1 166 ? -26.517 -1.415 -32.727 1.00 11.48 155 GLY A CA 1
ATOM 1435 C C . GLY A 1 166 ? -26.129 -1.643 -31.271 1.00 9.37 155 GLY A C 1
ATOM 1436 O O . GLY A 1 166 ? -26.984 -2.053 -30.493 1.00 12.23 155 GLY A O 1
ATOM 1437 N N . ALA A 1 167 ? -24.889 -1.403 -30.918 1.00 8.10 156 ALA A N 1
ATOM 1438 C CA . ALA A 1 167 ? -24.412 -1.609 -29.539 1.00 7.65 156 ALA A CA 1
ATOM 1439 C C . ALA A 1 167 ? -23.611 -0.382 -29.123 1.00 6.58 156 ALA A C 1
ATOM 1440 O O . ALA A 1 167 ? -23.221 0.455 -29.941 1.00 7.13 156 ALA A O 1
ATOM 1442 N N . LEU A 1 168 ? -23.275 -0.330 -27.823 1.00 6.23 157 LEU A N 1
ATOM 1443 C CA . LEU A 1 168 ? -22.411 0.692 -27.269 1.00 5.93 157 LEU A CA 1
ATOM 1444 C C . LEU A 1 168 ? -21.040 0.056 -27.019 1.00 5.84 157 LEU A C 1
ATOM 1445 O O . LEU A 1 168 ? -20.949 -0.967 -26.365 1.00 7.04 157 LEU A O 1
ATOM 1450 N N A LYS A 1 169 ? -20.000 0.644 -27.626 0.47 6.42 158 LYS A N 1
ATOM 1451 N N B LYS A 1 169 ? -20.009 0.697 -27.466 0.53 6.13 158 LYS A N 1
ATOM 1452 C CA A LYS A 1 169 ? -18.608 0.261 -27.502 0.47 5.18 158 LYS A CA 1
ATOM 1453 C CA B LYS A 1 169 ? -18.672 0.124 -27.259 0.53 5.73 158 LYS A CA 1
ATOM 1454 C C A LYS A 1 169 ? -17.897 1.152 -26.440 0.47 5.65 158 LYS A C 1
ATOM 1455 C C B LYS A 1 169 ? -17.855 1.139 -26.495 0.53 5.60 158 LYS A C 1
ATOM 1456 O O A LYS A 1 169 ? -18.221 2.318 -26.296 0.47 5.56 158 LYS A O 1
ATOM 1457 O O B LYS A 1 169 ? -18.049 2.346 -26.585 0.53 5.43 158 LYS A O 1
ATOM 1468 N N . GLY A 1 170 ? -16.889 0.588 -25.747 1.00 5.45 159 GLY A N 1
ATOM 1469 C CA . GLY A 1 170 ? -15.958 1.388 -24.984 1.00 6.04 159 GLY A CA 1
ATOM 1470 C C . GLY A 1 170 ? -14.539 0.860 -25.183 1.00 5.51 159 GLY A C 1
ATOM 1471 O O . GLY A 1 170 ? -14.301 -0.304 -25.198 1.00 5.84 159 GLY A O 1
ATOM 1472 N N . GLU A 1 171 ? -13.594 1.819 -25.300 1.00 5.58 160 GLU A N 1
ATOM 1473 C CA . GLU A 1 171 ? -12.185 1.473 -25.398 1.00 5.85 160 GLU A CA 1
ATOM 1474 C C . GLU A 1 171 ? -11.414 2.318 -24.398 1.00 6.05 160 GLU A C 1
ATOM 1475 O O . GLU A 1 171 ? -11.661 3.492 -24.244 1.00 7.02 160 GLU A O 1
ATOM 1481 N N . MET A 1 172 ? -10.439 1.664 -23.767 1.00 7.36 161 MET A N 1
ATOM 1482 C CA . MET A 1 172 ? -9.696 2.308 -22.725 1.00 9.67 161 MET A CA 1
ATOM 1483 C C . MET A 1 172 ? -8.299 1.620 -22.613 1.00 7.93 161 MET A C 1
ATOM 1484 O O . MET A 1 172 ? -8.177 0.442 -22.811 1.00 7.76 161 MET A O 1
ATOM 1489 N N . LYS A 1 173 ? -7.351 2.428 -22.154 1.00 8.69 162 LYS A N 1
ATOM 1490 C CA . LYS A 1 173 ? -6.048 1.908 -21.669 1.00 7.48 162 LYS A CA 1
ATOM 1491 C C . LYS A 1 173 ? -6.116 2.002 -20.163 1.00 6.69 162 LYS A C 1
ATOM 1492 O O . LYS A 1 173 ? -6.206 3.096 -19.628 1.00 13.33 162 LYS A O 1
ATOM 1498 N N . MET A 1 174 ? -6.086 0.923 -19.509 1.00 6.06 163 MET A N 1
ATOM 1499 C CA . MET A 1 174 ? -6.137 0.881 -18.029 1.00 6.50 163 MET A CA 1
ATOM 1500 C C . MET A 1 174 ? -4.740 0.642 -17.522 1.00 6.75 163 MET A C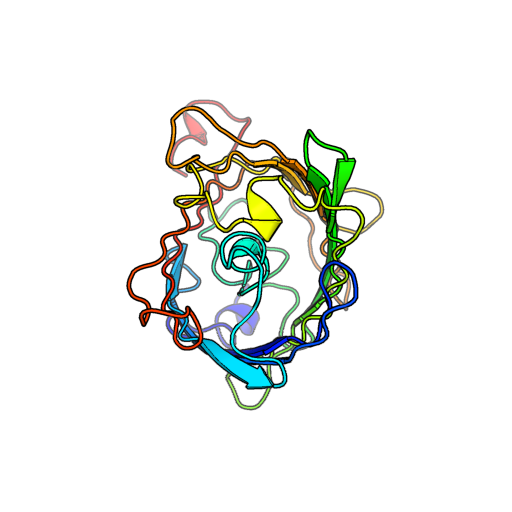 1
ATOM 1501 O O . MET A 1 174 ? -3.971 -0.111 -18.104 1.00 8.48 163 MET A O 1
ATOM 1506 N N . ARG A 1 175 ? -4.377 1.286 -16.374 1.00 6.41 164 ARG A N 1
ATOM 1507 C CA . ARG A 1 175 ? -3.017 1.255 -15.870 1.00 6.55 164 ARG A CA 1
ATOM 1508 C C . ARG A 1 175 ? -3.075 0.806 -14.425 1.00 5.97 164 ARG A C 1
ATOM 1509 O O . ARG A 1 175 ? -3.608 1.505 -13.578 1.00 7.01 164 ARG A O 1
ATOM 1521 N N . LEU A 1 176 ? -2.488 -0.366 -14.173 1.00 5.94 165 LEU A N 1
ATOM 1522 C CA A LEU A 1 176 ? -2.411 -0.941 -12.874 0.67 6.29 165 LEU A CA 1
ATOM 1523 C CA B LEU A 1 176 ? -2.395 -0.878 -12.754 0.33 6.79 165 LEU A CA 1
ATOM 1524 C C . LEU A 1 176 ? -1.109 -0.498 -12.174 1.00 6.25 165 LEU A C 1
ATOM 1525 O O . LEU A 1 176 ? -0.024 -0.737 -12.710 1.00 7.85 165 LEU A O 1
ATOM 1534 N N . LYS A 1 177 ? -1.182 0.094 -11.004 1.00 5.98 166 LYS A N 1
ATOM 1535 C CA . LYS A 1 177 ? 0.012 0.489 -10.299 1.00 6.79 166 LYS A CA 1
ATOM 1536 C C . LYS A 1 177 ? 0.758 -0.708 -9.814 1.00 5.95 166 LYS A C 1
ATOM 1537 O O . LYS A 1 177 ? 0.160 -1.732 -9.325 1.00 6.83 166 LYS A O 1
ATOM 1543 N N . LEU A 1 178 ? 2.074 -0.653 -9.866 1.00 6.85 167 LEU A N 1
ATOM 1544 C CA . LEU A 1 178 ? 2.914 -1.789 -9.391 1.00 6.78 167 LEU A CA 1
ATOM 1545 C C . LEU A 1 178 ? 3.576 -1.390 -8.097 1.00 6.98 167 LEU A C 1
ATOM 1546 O O . LEU A 1 178 ? 4.068 -0.275 -7.900 1.00 7.38 167 LEU A O 1
ATOM 1551 N N . LYS A 1 179 ? 3.640 -2.341 -7.182 1.00 7.98 168 LYS A N 1
ATOM 1552 C CA . LYS A 1 179 ? 4.224 -2.101 -5.899 1.00 9.21 168 LYS A CA 1
ATOM 1553 C C . LYS A 1 179 ? 5.666 -1.588 -6.011 1.00 8.16 168 LYS A C 1
ATOM 1554 O O . LYS A 1 179 ? 6.059 -0.712 -5.219 1.00 9.60 168 LYS A O 1
ATOM 1560 N N . ASP A 1 180 ? 6.458 -2.115 -6.942 1.00 7.44 169 ASP A N 1
ATOM 1561 C CA . ASP A 1 180 ? 7.876 -1.720 -7.103 1.00 7.84 169 ASP A CA 1
ATOM 1562 C C . ASP A 1 180 ? 8.065 -0.539 -8.008 1.00 7.61 169 ASP A C 1
ATOM 1563 O O . ASP A 1 180 ? 9.208 -0.161 -8.297 1.00 9.20 169 ASP A O 1
ATOM 1568 N N . GLY A 1 181 ? 6.973 0.102 -8.429 1.00 7.06 170 GLY A N 1
ATOM 1569 C CA . GLY A 1 181 ? 7.029 1.276 -9.206 1.00 7.64 170 GLY A CA 1
ATOM 1570 C C . GLY A 1 181 ? 6.521 1.059 -10.613 1.00 6.85 170 GLY A C 1
ATOM 1571 O O . GLY A 1 181 ? 6.589 -0.015 -11.178 1.00 7.31 170 GLY A O 1
ATOM 1572 N N . GLY A 1 182 ? 6.031 2.166 -11.203 1.00 8.14 171 GLY A N 1
ATOM 1573 C CA . GLY A 1 182 ? 5.517 2.080 -12.554 1.00 8.23 171 GLY A CA 1
ATOM 1574 C C . GLY A 1 182 ? 4.164 1.426 -12.642 1.00 7.17 171 GLY A C 1
ATOM 1575 O O . GLY A 1 182 ? 3.409 1.346 -11.671 1.00 7.67 171 GLY A O 1
ATOM 1576 N N . HIS A 1 183 ? 3.811 1.036 -13.873 1.00 7.20 172 HIS A N 1
ATOM 1577 C CA . HIS A 1 183 ? 2.469 0.547 -14.163 1.00 6.92 172 HIS A CA 1
ATOM 1578 C C . HIS A 1 183 ? 2.549 -0.652 -15.065 1.00 7.14 172 HIS A C 1
ATOM 1579 O O . HIS A 1 183 ? 3.501 -0.862 -15.837 1.00 7.92 172 HIS A O 1
ATOM 1586 N N . TYR A 1 184 ? 1.481 -1.445 -14.970 1.00 6.80 173 TYR A N 1
ATOM 1587 C CA . TYR A 1 184 ? 1.210 -2.612 -15.780 1.00 6.93 173 TYR A CA 1
ATOM 1588 C C . TYR A 1 184 ? -0.058 -2.349 -16.520 1.00 5.91 173 TYR A C 1
ATOM 1589 O O . TYR A 1 184 ? -1.112 -2.167 -15.908 1.00 6.71 173 TYR A O 1
ATOM 1598 N N . ASP A 1 185 ? 0.047 -2.224 -17.839 1.00 6.32 174 ASP A N 1
ATOM 1599 C CA . ASP A 1 185 ? -1.017 -1.677 -18.693 1.00 6.66 174 ASP A CA 1
ATOM 1600 C C . ASP A 1 185 ? -1.854 -2.750 -19.389 1.00 5.76 174 ASP A C 1
ATOM 1601 O O . ASP A 1 185 ? -1.358 -3.804 -19.749 1.00 7.17 174 ASP A O 1
ATOM 1606 N N . ALA A 1 186 ? -3.112 -2.420 -19.550 1.00 6.09 175 ALA A N 1
ATOM 1607 C CA . ALA A 1 186 ? -4.006 -3.243 -20.380 1.00 6.64 175 ALA A CA 1
ATOM 1608 C C . ALA A 1 186 ? -4.737 -2.372 -21.412 1.00 6.16 175 ALA A C 1
ATOM 1609 O O . ALA A 1 186 ? -5.256 -1.319 -21.066 1.00 8.34 175 ALA A O 1
ATOM 1611 N N . GLU A 1 187 ? -4.834 -2.889 -22.608 1.00 5.80 176 GLU A N 1
ATOM 1612 C CA . GLU A 1 187 ? -5.765 -2.313 -23.597 1.00 5.54 176 GLU A CA 1
ATOM 1613 C C . GLU A 1 187 ? -7.059 -3.087 -23.490 1.00 4.91 176 GLU A C 1
ATOM 1614 O O . GLU A 1 187 ? -7.057 -4.272 -23.512 1.00 5.72 176 GLU A O 1
ATOM 1620 N N . VAL A 1 188 ? -8.165 -2.331 -23.406 1.00 5.04 177 VAL A N 1
ATOM 1621 C CA . VAL A 1 188 ? -9.459 -2.952 -23.125 1.00 5.20 177 VAL A CA 1
ATOM 1622 C C . VAL A 1 188 ? -10.484 -2.496 -24.107 1.00 4.90 177 VAL A C 1
ATOM 1623 O O . VAL A 1 188 ? -10.561 -1.332 -24.473 1.00 6.01 177 VAL A O 1
ATOM 1627 N N . LYS A 1 189 ? -11.312 -3.453 -24.547 1.00 5.01 178 LYS A N 1
ATOM 1628 C CA . LYS A 1 189 ? -12.468 -3.132 -25.412 1.00 5.36 178 LYS A CA 1
ATOM 1629 C C . LYS A 1 189 ? -13.656 -3.898 -24.826 1.00 5.37 178 LYS A C 1
ATOM 1630 O O . LYS A 1 189 ? -13.559 -5.061 -24.528 1.00 6.11 178 LYS A O 1
ATOM 1636 N N . THR A 1 190 ? -14.775 -3.178 -24.757 1.00 5.85 179 THR A N 1
ATOM 1637 C CA . THR A 1 190 ? -16.001 -3.731 -24.246 1.00 6.37 179 THR A CA 1
ATOM 1638 C C . THR A 1 190 ? -17.141 -3.405 -25.152 1.00 6.42 179 THR A C 1
ATOM 1639 O O . THR A 1 190 ? -17.240 -2.299 -25.654 1.00 6.54 179 THR A O 1
ATOM 1643 N N . THR A 1 191 ? -18.045 -4.361 -25.340 1.00 6.11 180 THR A N 1
ATOM 1644 C CA A THR A 1 191 ? -19.315 -4.128 -26.017 0.88 6.01 180 THR A CA 1
ATOM 1645 C CA B THR A 1 191 ? -19.244 -4.137 -26.014 0.12 6.48 180 THR A CA 1
ATOM 1646 C C . THR A 1 191 ? -20.429 -4.301 -25.013 1.00 5.84 180 THR A C 1
ATOM 1647 O O . THR A 1 191 ? -20.477 -5.300 -24.339 1.00 7.34 180 THR A O 1
ATOM 1654 N N . TYR A 1 192 ? -21.323 -3.328 -25.004 1.00 5.31 181 TYR A N 1
ATOM 1655 C CA A TYR A 1 192 ? -22.484 -3.278 -24.115 0.70 6.04 181 TYR A CA 1
ATOM 1656 C CA B TYR A 1 192 ? -22.544 -3.427 -24.243 0.30 7.21 181 TYR A CA 1
ATOM 1657 C C . TYR A 1 192 ? -23.724 -3.320 -25.037 1.00 7.47 181 TYR A C 1
ATOM 1658 O O . TYR A 1 192 ? -23.878 -2.385 -25.842 1.00 10.96 181 TYR A O 1
ATOM 1675 N N . LYS A 1 193 ? -24.617 -4.279 -24.842 1.00 6.83 182 LYS A N 1
ATOM 1676 C CA A LYS A 1 193 ? -25.752 -4.568 -25.805 0.45 6.88 182 LYS A CA 1
ATOM 1677 C CA B LYS A 1 193 ? -25.752 -4.286 -25.699 0.55 7.58 182 LYS A CA 1
ATOM 1678 C C . LYS A 1 193 ? -27.003 -4.637 -24.933 1.00 6.65 182 LYS A C 1
ATOM 1679 O O . LYS A 1 193 ? -27.164 -5.613 -24.213 1.00 6.88 182 LYS A O 1
ATOM 1690 N N . ALA A 1 194 ? -27.930 -3.679 -25.065 1.00 7.01 183 ALA A N 1
ATOM 1691 C CA . ALA A 1 194 ? -29.252 -3.787 -24.475 1.00 6.72 183 ALA A CA 1
ATOM 1692 C C . ALA A 1 194 ? -30.010 -4.997 -25.045 1.00 6.92 183 ALA A C 1
ATOM 1693 O O . ALA A 1 194 ? -29.876 -5.305 -26.225 1.00 8.43 183 ALA A O 1
ATOM 1695 N N . LYS A 1 195 ? -30.844 -5.593 -24.220 1.00 7.89 184 LYS A N 1
ATOM 1696 C CA A LYS A 1 195 ? -31.627 -6.719 -24.661 0.73 9.60 184 LYS A CA 1
ATOM 1697 C CA B LYS A 1 195 ? -31.684 -6.708 -24.624 0.27 8.99 184 LYS A CA 1
ATOM 1698 C C A LYS A 1 195 ? -32.701 -6.283 -25.668 0.73 11.06 184 LYS A C 1
ATOM 1699 C C B LYS A 1 195 ? -32.936 -6.323 -25.376 0.27 9.47 184 LYS A C 1
ATOM 1700 O O A LYS A 1 195 ? -33.064 -7.087 -26.546 0.73 15.30 184 LYS A O 1
ATOM 1701 O O B LYS A 1 195 ? -33.683 -7.191 -25.725 0.27 10.13 184 LYS A O 1
ATOM 1707 N N . LYS A 1 196 ? -33.175 -5.036 -25.560 1.00 10.57 185 LYS A N 1
ATOM 1708 C CA . LYS A 1 196 ? -34.201 -4.489 -26.435 1.00 12.80 185 LYS A CA 1
ATOM 1709 C C . LYS A 1 196 ? -33.620 -3.235 -27.070 1.00 13.92 185 LYS A C 1
ATOM 1710 O O . LYS A 1 196 ? -32.699 -2.624 -26.530 1.00 14.85 185 LYS A O 1
ATOM 1716 N N . PRO A 1 197 ? -34.045 -2.812 -28.225 1.00 14.40 186 PRO A N 1
ATOM 1717 C CA A PRO A 1 197 ? -33.447 -1.669 -28.845 0.73 15.43 186 PRO A CA 1
ATOM 1718 C CA B PRO A 1 197 ? -33.381 -1.673 -28.992 0.27 14.59 186 PRO A CA 1
ATOM 1719 C C A PRO A 1 197 ? -33.908 -0.462 -27.951 0.73 11.92 186 PRO A C 1
ATOM 1720 C C B PRO A 1 197 ? -33.477 -0.171 -28.637 0.27 10.86 186 PRO A C 1
ATOM 1721 O O A PRO A 1 197 ? -35.047 -0.304 -27.669 0.73 13.44 186 PRO A O 1
ATOM 1722 O O B PRO A 1 197 ? -34.045 0.701 -29.337 0.27 12.09 186 PRO A O 1
ATOM 1726 N N A VAL A 1 198 ? -32.997 0.330 -27.489 0.87 10.29 187 VAL A N 1
ATOM 1727 N N B VAL A 1 198 ? -32.714 0.122 -27.600 0.13 10.89 187 VAL A N 1
ATOM 1728 C CA A VAL A 1 198 ? -33.195 1.638 -26.845 0.87 9.41 187 VAL A CA 1
ATOM 1729 C CA B VAL A 1 198 ? -32.669 1.411 -26.898 0.13 9.06 187 VAL A CA 1
ATOM 1730 C C A VAL A 1 198 ? -32.167 2.569 -27.415 0.87 9.05 187 VAL A C 1
ATOM 1731 C C B VAL A 1 198 ? -32.004 2.609 -27.576 0.13 10.00 187 VAL A C 1
ATOM 1732 O O A VAL A 1 198 ? -31.220 2.139 -28.117 0.87 9.78 187 VAL A O 1
ATOM 1733 O O B VAL A 1 198 ? -31.163 2.435 -28.489 0.13 10.42 187 VAL A O 1
ATOM 1740 N N . GLN A 1 199 ? -32.326 3.840 -27.142 1.00 11.29 188 GLN A N 1
ATOM 1741 C CA A GLN A 1 199 ? -31.611 4.930 -27.762 0.75 11.36 188 GLN A CA 1
ATOM 1742 C CA B GLN A 1 199 ? -31.554 4.894 -27.838 0.25 10.48 188 GLN A CA 1
ATOM 1743 C C . GLN A 1 199 ? -30.077 4.852 -27.441 1.00 8.18 188 GLN A C 1
ATOM 1744 O O . GLN A 1 199 ? -29.698 4.941 -26.300 1.00 9.21 188 GLN A O 1
ATOM 1755 N N . LEU A 1 200 ? -29.263 4.781 -28.493 1.00 8.55 189 LEU A N 1
ATOM 1756 C CA . LEU A 1 200 ? -27.814 4.869 -28.346 1.00 7.90 189 LEU A CA 1
ATOM 1757 C C . LEU A 1 200 ? -27.357 6.293 -28.288 1.00 7.39 189 LEU A C 1
ATOM 1758 O O . LEU A 1 200 ? -27.949 7.178 -28.949 1.00 9.21 189 LEU A O 1
ATOM 1763 N N . PRO A 1 201 ? -26.307 6.557 -27.543 1.00 6.83 190 PRO A N 1
ATOM 1764 C CA . PRO A 1 201 ? -25.701 7.904 -27.485 1.00 7.29 190 PRO A CA 1
ATOM 1765 C C . PRO A 1 201 ? -24.724 8.051 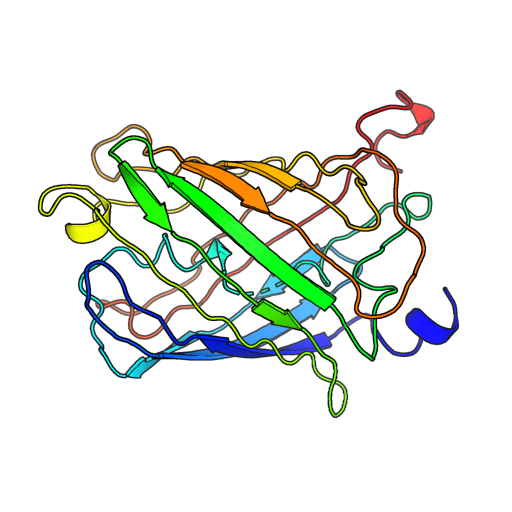-28.700 1.00 6.39 190 PRO A C 1
ATOM 1766 O O . PRO A 1 201 ? -24.420 7.078 -29.394 1.00 7.42 190 PRO A O 1
ATOM 1770 N N . GLY A 1 202 ? -24.230 9.284 -28.809 1.00 6.62 191 GLY A N 1
ATOM 1771 C CA . GLY A 1 202 ? -23.043 9.520 -29.635 1.00 6.64 191 GLY A CA 1
ATOM 1772 C C . GLY A 1 202 ? -21.764 9.147 -28.841 1.00 6.12 191 GLY A C 1
ATOM 1773 O O . GLY A 1 202 ? -21.804 8.405 -27.878 1.00 6.80 191 GLY A O 1
ATOM 1774 N N . ALA A 1 203 ? -20.645 9.664 -29.348 1.00 5.42 192 ALA A N 1
ATOM 1775 C CA . ALA A 1 203 ? -19.365 9.435 -28.710 1.00 5.21 192 ALA A CA 1
ATOM 1776 C C . ALA A 1 203 ? -19.163 10.377 -27.523 1.00 5.43 192 ALA A C 1
ATOM 1777 O O . ALA A 1 203 ? -19.455 11.542 -27.578 1.00 6.41 192 ALA A O 1
ATOM 1779 N N . TYR A 1 204 ? -18.689 9.791 -26.408 1.00 5.05 193 TYR A N 1
ATOM 1780 C CA . TYR A 1 204 ? -18.450 10.575 -25.187 1.00 5.23 193 TYR A CA 1
ATOM 1781 C C . TYR A 1 204 ? -17.485 9.766 -24.337 1.00 5.08 193 TYR A C 1
ATOM 1782 O O . TYR A 1 204 ? -17.108 8.682 -24.704 1.00 6.08 193 TYR A O 1
ATOM 1791 N N . ASN A 1 205 ? -17.102 10.343 -23.180 1.00 5.42 194 ASN A N 1
ATOM 1792 C CA . ASN A 1 205 ? -16.153 9.676 -22.314 1.00 5.66 194 ASN A CA 1
ATOM 1793 C C . ASN A 1 205 ? -16.827 9.331 -20.974 1.00 5.52 194 ASN A C 1
ATOM 1794 O O . ASN A 1 205 ? -17.622 10.121 -20.465 1.00 6.48 194 ASN A O 1
ATOM 1799 N N A THR A 1 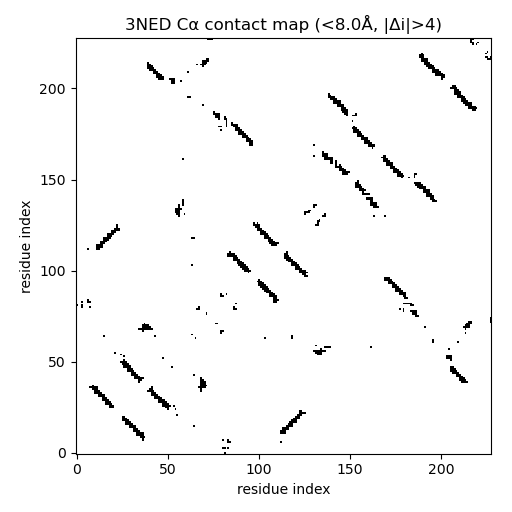206 ? -16.456 8.234 -20.358 0.31 7.02 195 THR A N 1
ATOM 1800 N N B THR A 1 206 ? -16.531 8.126 -20.453 0.69 5.95 195 THR A N 1
ATOM 1801 C CA A THR A 1 206 ? -16.824 8.086 -18.964 0.31 6.03 195 THR A CA 1
ATOM 1802 C CA B THR A 1 206 ? -16.870 7.727 -19.060 0.69 6.21 195 THR A CA 1
ATOM 1803 C C A THR A 1 206 ? -15.640 7.826 -18.162 0.31 7.13 195 THR A C 1
ATOM 1804 C C B THR A 1 206 ? -15.589 7.857 -18.241 0.69 7.14 195 THR A C 1
ATOM 1805 O O A THR A 1 206 ? -14.875 6.854 -18.328 0.31 6.85 195 THR A O 1
ATOM 1806 O O B THR A 1 206 ? -14.590 7.184 -18.516 0.69 7.00 195 THR A O 1
ATOM 1813 N N . ASN A 1 207 ? -15.541 8.724 -17.221 1.00 6.73 196 ASN A N 1
ATOM 1814 C CA . ASN A 1 207 ? -14.421 8.845 -16.354 1.00 7.77 196 ASN A CA 1
ATOM 1815 C C . ASN A 1 207 ? -14.668 8.032 -15.068 1.00 6.96 196 ASN A C 1
ATOM 1816 O O . ASN A 1 207 ? -15.694 8.239 -14.405 1.00 7.16 196 ASN A O 1
ATOM 1821 N N . THR A 1 208 ? -13.741 7.133 -14.776 1.00 6.93 197 THR A N 1
ATOM 1822 C CA . THR A 1 208 ? -13.918 6.146 -13.685 1.00 6.96 197 THR A CA 1
ATOM 1823 C C . THR A 1 208 ? -12.748 6.218 -12.716 1.00 6.37 197 THR A C 1
ATOM 1824 O O . THR A 1 208 ? -11.585 6.294 -13.137 1.00 8.36 197 THR A O 1
ATOM 1828 N N . LYS A 1 209 ? -13.055 6.085 -11.443 1.00 6.07 198 LYS A N 1
ATOM 1829 C CA . LYS A 1 209 ? -12.066 5.812 -10.443 1.00 6.84 198 LYS A CA 1
ATOM 1830 C C . LYS A 1 209 ? -12.547 4.690 -9.562 1.00 5.31 198 LYS A C 1
ATOM 1831 O O . LYS A 1 209 ? -13.602 4.811 -8.925 1.00 7.26 198 LYS A O 1
ATOM 1837 N N . LEU A 1 210 ? -11.793 3.606 -9.511 1.00 6.23 199 LEU A N 1
ATOM 1838 C CA A LEU A 1 210 ? -12.127 2.407 -8.779 0.78 6.01 199 LEU A CA 1
ATOM 1839 C CA B LEU A 1 210 ? -12.139 2.381 -8.718 0.22 6.45 199 LEU A CA 1
ATOM 1840 C C . LEU A 1 210 ? -11.115 2.211 -7.655 1.00 5.83 199 LEU A C 1
ATOM 1841 O O . LEU A 1 210 ? -9.890 2.175 -7.914 1.00 6.17 199 LEU A O 1
ATOM 1850 N N . ASP A 1 211 ? -11.599 2.099 -6.403 1.00 6.09 200 ASP A N 1
ATOM 1851 C CA . ASP A 1 211 ? -10.780 1.956 -5.256 1.00 6.86 200 ASP A CA 1
ATOM 1852 C C . ASP A 1 211 ? -11.110 0.672 -4.488 1.00 6.44 200 ASP A C 1
ATOM 1853 O O . ASP A 1 211 ? -12.314 0.371 -4.307 1.00 7.62 200 ASP A O 1
ATOM 1858 N N . ILE A 1 212 ? -10.077 -0.021 -4.014 1.00 6.30 201 ILE A N 1
ATOM 1859 C CA . ILE A 1 212 ? -10.280 -1.082 -3.011 1.00 6.33 201 ILE A CA 1
ATOM 1860 C C . ILE A 1 212 ? -10.266 -0.374 -1.648 1.00 7.14 201 ILE A C 1
ATOM 1861 O O . ILE A 1 212 ? -9.226 0.171 -1.241 1.00 9.04 201 ILE A O 1
ATOM 1866 N N . THR A 1 213 ? -11.412 -0.357 -0.965 1.00 6.62 202 THR A N 1
ATOM 1867 C CA . THR A 1 213 ? -11.522 0.396 0.275 1.00 7.34 202 THR A CA 1
ATOM 1868 C C . THR A 1 213 ? -11.200 -0.453 1.506 1.00 8.26 202 THR A C 1
ATOM 1869 O O . THR A 1 213 ? -10.831 0.132 2.543 1.00 10.19 202 THR A O 1
ATOM 1873 N N . SER A 1 214 ? -11.343 -1.760 1.396 1.00 7.66 203 SER A N 1
ATOM 1874 C CA A SER A 1 214 ? -10.804 -2.665 2.452 0.53 7.75 203 SER A CA 1
ATOM 1875 C CA B SER A 1 214 ? -11.079 -2.727 2.507 0.47 8.83 203 SER A CA 1
ATOM 1876 C C . SER A 1 214 ? -10.705 -4.061 1.910 1.00 6.89 203 SER A C 1
ATOM 1877 O O . SER A 1 214 ? -11.303 -4.426 0.880 1.00 7.22 203 SER A O 1
ATOM 1882 N N . HIS A 1 215 ? -9.891 -4.837 2.582 1.00 7.73 204 HIS A N 1
ATOM 1883 C CA . HIS A 1 215 ? -9.735 -6.217 2.224 1.00 7.39 204 HIS A CA 1
ATOM 1884 C C . HIS A 1 215 ? -9.097 -6.947 3.403 1.00 7.51 204 HIS A C 1
ATOM 1885 O O . HIS A 1 215 ? -8.358 -6.327 4.187 1.00 8.86 204 HIS A O 1
ATOM 1892 N N . ASN A 1 216 ? -9.342 -8.216 3.508 1.00 7.47 205 ASN A N 1
ATOM 1893 C CA . ASN A 1 216 ? -8.639 -9.067 4.479 1.00 7.74 205 ASN A CA 1
ATOM 1894 C C . ASN A 1 216 ? -7.298 -9.502 3.865 1.00 7.95 205 ASN A C 1
ATOM 1895 O O . ASN A 1 216 ? -6.939 -9.211 2.683 1.00 8.00 205 ASN A O 1
ATOM 1900 N N . GLU A 1 217 ? -6.484 -10.181 4.671 1.00 8.91 206 GLU A N 1
ATOM 1901 C CA . GLU A 1 217 ? -5.095 -10.396 4.287 1.00 11.09 206 GLU A CA 1
ATOM 1902 C C . GLU A 1 217 ? -4.953 -11.153 2.970 1.00 8.91 206 GLU A C 1
ATOM 1903 O O . GLU A 1 217 ? -4.071 -10.830 2.158 1.00 11.02 206 GLU A O 1
ATOM 1909 N N . ASP A 1 218 ? -5.810 -12.169 2.753 1.00 8.03 207 ASP A N 1
ATOM 1910 C CA . ASP A 1 218 ? -5.688 -13.024 1.588 1.00 8.13 207 ASP A CA 1
ATOM 1911 C C . ASP A 1 218 ? -6.681 -12.660 0.491 1.00 6.50 207 ASP A C 1
ATOM 1912 O O . ASP A 1 218 ? -6.807 -13.446 -0.469 1.00 6.89 207 ASP A O 1
ATOM 1917 N N . TYR A 1 219 ? -7.345 -11.511 0.610 1.00 6.33 208 TYR A N 1
ATOM 1918 C CA . TYR A 1 219 ? -8.263 -11.034 -0.410 1.00 6.03 208 TYR A CA 1
ATOM 1919 C C . TYR A 1 219 ? -9.423 -11.964 -0.684 1.00 6.01 208 TYR A C 1
ATOM 1920 O O . TYR A 1 219 ? -9.969 -11.975 -1.776 1.00 7.02 208 TYR A O 1
ATOM 1929 N N . THR A 1 220 ? -9.831 -12.732 0.339 1.00 5.97 209 THR A N 1
ATOM 1930 C CA . THR A 1 220 ? -11.061 -13.458 0.241 1.00 6.13 209 THR A CA 1
ATOM 1931 C C . THR A 1 220 ? -12.269 -12.651 0.630 1.00 5.78 209 THR A C 1
ATOM 1932 O O . THR A 1 220 ? -13.428 -13.076 0.329 1.00 5.93 209 THR A O 1
ATOM 1936 N N . ILE A 1 221 ? -12.099 -11.493 1.211 1.00 5.51 210 ILE A N 1
ATOM 1937 C CA . ILE A 1 221 ? -13.129 -10.512 1.591 1.00 5.98 210 ILE A CA 1
ATOM 1938 C C . ILE A 1 221 ? -12.649 -9.165 1.132 1.00 6.09 210 ILE A C 1
ATOM 1939 O O . ILE A 1 221 ? -11.511 -8.764 1.515 1.00 7.16 210 ILE A O 1
ATOM 1944 N N . VAL A 1 222 ? -13.403 -8.497 0.266 1.00 5.29 211 VAL A N 1
ATOM 1945 C CA . VAL A 1 222 ? -12.953 -7.281 -0.361 1.00 5.85 211 VAL A CA 1
ATOM 1946 C C . VAL A 1 222 ? -14.094 -6.309 -0.475 1.00 5.72 211 VAL A C 1
ATOM 1947 O O . VAL A 1 222 ? -15.231 -6.723 -0.794 1.00 6.70 211 VAL A O 1
ATOM 1951 N N . GLU A 1 223 ? -13.853 -5.033 -0.248 1.00 5.67 212 GLU A N 1
ATOM 1952 C CA . GLU A 1 223 ? -14.832 -3.972 -0.503 1.00 5.89 212 GLU A CA 1
ATOM 1953 C C . GLU A 1 223 ? -14.264 -3.001 -1.534 1.00 5.45 212 GLU A C 1
ATOM 1954 O O . GLU A 1 223 ? -13.065 -2.647 -1.480 1.00 6.44 212 GLU A O 1
ATOM 1960 N N A GLN A 1 224 ? -15.127 -2.538 -2.435 0.81 5.23 213 GLN A N 1
ATOM 1961 N N B GLN A 1 224 ? -15.079 -2.611 -2.522 0.19 6.66 213 GLN A N 1
ATOM 1962 C CA A GLN A 1 224 ? -14.733 -1.627 -3.512 0.81 5.68 213 GLN A CA 1
ATOM 1963 C CA B GLN A 1 224 ? -14.641 -1.569 -3.480 0.19 7.06 213 GLN A CA 1
ATOM 1964 C C A GLN A 1 224 ? -15.663 -0.412 -3.482 0.81 5.39 213 GLN A C 1
ATOM 1965 C C B GLN A 1 224 ? -15.660 -0.486 -3.766 0.19 6.63 213 GLN A C 1
ATOM 1966 O O A GLN A 1 224 ? -16.822 -0.468 -3.061 0.81 5.90 213 GLN A O 1
ATOM 1967 O O B GLN A 1 224 ? -16.863 -0.716 -3.778 0.19 6.41 213 GLN A O 1
ATOM 1974 N N . TYR A 1 225 ? -15.155 0.707 -4.035 1.00 5.72 214 TYR A N 1
ATOM 1975 C CA . TYR A 1 225 ? -15.914 1.904 -4.319 1.00 6.31 214 TYR A CA 1
ATOM 1976 C C . TYR A 1 225 ? -15.580 2.362 -5.717 1.00 5.68 214 TYR A C 1
ATOM 1977 O O . TYR A 1 225 ? -14.409 2.296 -6.106 1.00 6.70 214 TYR A O 1
ATOM 1986 N N A GLU A 1 226 ? -16.583 2.746 -6.463 0.75 5.29 215 GLU A N 1
ATOM 1987 N N B GLU A 1 226 ? -16.541 3.003 -6.376 0.25 5.92 215 GLU A N 1
ATOM 1988 C CA A GLU A 1 226 ? -16.305 3.398 -7.755 0.75 5.91 215 GLU A CA 1
ATOM 1989 C CA B GLU A 1 226 ? -16.326 3.208 -7.791 0.25 6.41 215 GLU A CA 1
ATOM 1990 C C A GLU A 1 226 ? -17.161 4.594 -7.971 0.75 6.20 215 GLU A C 1
ATOM 1991 C C B GLU A 1 226 ? -17.182 4.411 -8.200 0.25 5.71 215 GLU A C 1
ATOM 1992 O O A GLU A 1 226 ? -18.337 4.659 -7.597 0.75 6.77 215 GLU A O 1
ATOM 1993 O O B GLU A 1 226 ? -18.407 4.340 -7.986 0.25 5.26 215 GLU A O 1
ATOM 2004 N N . ARG A 1 227 ? -16.533 5.529 -8.663 1.00 6.63 216 ARG A N 1
ATOM 2005 C CA . ARG A 1 227 ? -17.206 6.703 -9.215 1.00 7.04 216 ARG A CA 1
ATOM 2006 C C . ARG A 1 227 ? -17.089 6.628 -10.726 1.00 6.57 216 ARG A C 1
ATOM 2007 O O . ARG A 1 227 ? -16.004 6.385 -11.258 1.00 8.02 216 ARG A O 1
ATOM 2015 N N . ASN A 1 228 ? -18.218 6.872 -11.398 1.00 6.71 217 ASN A N 1
ATOM 2016 C CA . ASN A 1 228 ? -18.274 6.846 -12.846 1.00 7.30 217 ASN A CA 1
ATOM 2017 C C . ASN A 1 228 ? -19.089 8.067 -13.314 1.00 6.98 217 ASN A C 1
ATOM 2018 O O . ASN A 1 228 ? -20.239 8.185 -12.895 1.00 8.39 217 ASN A O 1
ATOM 2023 N N . GLU A 1 229 ? -18.560 8.866 -14.214 1.00 7.61 218 GLU A N 1
ATOM 2024 C CA A GLU A 1 229 ? -19.309 9.997 -14.748 0.73 7.29 218 GLU A CA 1
ATOM 2025 C CA B GLU A 1 229 ? -19.168 10.083 -14.704 0.27 8.22 218 GLU A CA 1
ATOM 2026 C C . GLU A 1 229 ? -19.051 10.133 -16.228 1.00 6.54 218 GLU A C 1
ATOM 2027 O O . GLU A 1 229 ? -17.906 10.173 -16.679 1.00 6.84 218 GLU A O 1
ATOM 2038 N N . GLY A 1 230 ? -20.130 10.210 -16.954 1.00 6.88 219 GLY A N 1
ATOM 2039 C CA . GLY A 1 230 ? -20.085 10.536 -18.372 1.00 7.23 219 GLY A CA 1
ATOM 2040 C C . GLY A 1 230 ? -19.941 11.992 -18.611 1.00 6.69 219 GLY A C 1
ATOM 2041 O O . GLY A 1 230 ? -20.560 12.840 -17.967 1.00 8.54 219 GLY A O 1
ATOM 2042 N N . ARG A 1 231 ? -19.073 12.330 -19.559 1.00 5.97 220 ARG A N 1
ATOM 2043 C CA . ARG A 1 231 ? -18.789 13.704 -19.925 1.00 7.21 220 ARG A CA 1
ATOM 2044 C C . ARG A 1 231 ? -18.809 13.817 -21.455 1.00 6.67 220 ARG A C 1
ATOM 2045 O O . ARG A 1 231 ? -18.330 12.907 -22.164 1.00 6.85 220 ARG A O 1
ATOM 2053 N N . HIS A 1 232 ? -19.323 14.938 -21.954 1.00 7.36 221 HIS A N 1
ATOM 2054 C CA . HIS A 1 232 ? -19.189 15.221 -23.368 1.00 6.62 221 HIS A CA 1
ATOM 2055 C C . HIS A 1 232 ? -17.705 15.282 -23.723 1.00 7.23 221 HIS A C 1
ATOM 2056 O O . HIS A 1 232 ? -16.874 15.827 -22.987 1.00 8.60 221 HIS A O 1
ATOM 2063 N N . SER A 1 233 ? -17.396 14.792 -24.919 1.00 6.56 222 SER A N 1
ATOM 2064 C CA . SER A 1 233 ? -16.067 14.923 -25.498 1.00 7.09 222 SER A CA 1
ATOM 2065 C C . SER A 1 233 ? -16.064 15.870 -26.680 1.00 7.94 222 SER A C 1
ATOM 2066 O O . SER A 1 233 ? -15.015 16.082 -27.258 1.00 12.25 222 SER A O 1
ATOM 2069 N N . THR A 1 234 ? -17.242 16.260 -27.183 1.00 6.51 223 THR A N 1
ATOM 2070 C CA . THR A 1 234 ? -17.414 17.363 -28.142 1.00 6.41 223 THR A CA 1
ATOM 2071 C C . THR A 1 234 ? -18.414 18.378 -27.574 1.00 8.26 223 THR A C 1
A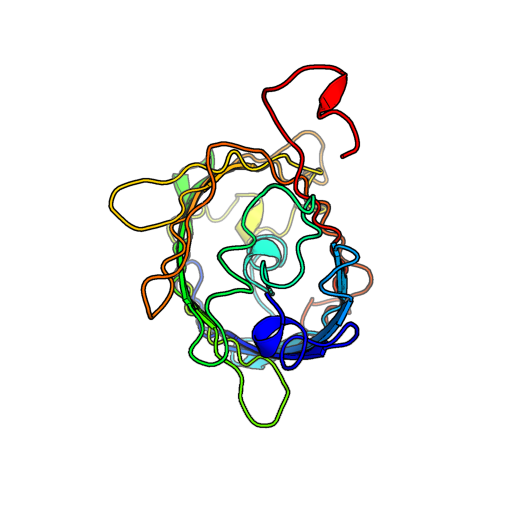TOM 2072 O O . THR A 1 234 ? -19.176 18.047 -26.652 1.00 11.23 223 THR A O 1
ATOM 2076 N N . GLY A 1 235 ? -18.515 19.512 -28.228 1.00 7.77 224 GLY A N 1
ATOM 2077 C CA . GLY A 1 235 ? -19.509 20.513 -27.897 1.00 9.27 224 GLY A CA 1
ATOM 2078 C C . GLY A 1 235 ? -19.017 21.696 -27.150 1.00 10.05 224 GLY A C 1
ATOM 2079 O O . GLY A 1 235 ? -19.798 22.594 -26.902 1.00 13.15 224 GLY A O 1
ATOM 2080 N N . GLY A 1 236 ? -17.735 21.720 -26.786 1.00 10.32 225 GLY A N 1
ATOM 2081 C CA . GLY A 1 236 ? -17.077 22.929 -26.250 1.00 11.99 225 GLY A CA 1
ATOM 2082 C C . GLY A 1 236 ? -17.598 23.330 -24.928 1.00 11.10 225 GLY A C 1
ATOM 2083 O O . GLY A 1 236 ? -18.146 22.491 -24.145 1.00 11.03 225 GLY A O 1
ATOM 2084 N N . MET A 1 237 ? -17.372 24.583 -24.579 1.00 12.04 226 MET A N 1
ATOM 2085 C CA . MET A 1 237 ? -17.758 25.093 -23.286 1.00 12.48 226 MET A CA 1
ATOM 2086 C C . MET A 1 237 ? -19.259 24.869 -22.923 1.00 15.48 226 MET A C 1
ATOM 2087 O O . MET A 1 237 ? -19.580 24.578 -21.742 1.00 18.24 226 MET A O 1
ATOM 2094 N N . ASP A 1 238 ? -20.130 24.955 -23.947 1.00 16.54 227 ASP A N 1
ATOM 2095 C CA . ASP A 1 238 ? -21.564 24.793 -23.724 1.00 19.27 227 ASP A CA 1
ATOM 2096 C C . ASP A 1 238 ? -21.876 23.442 -23.085 1.00 14.87 227 ASP A C 1
ATOM 2097 O O . ASP A 1 238 ? -22.817 23.336 -22.341 1.00 17.82 227 ASP A O 1
ATOM 2102 N N . GLU A 1 239 ? -21.077 22.423 -23.454 1.00 14.06 228 GLU A N 1
ATOM 2103 C CA . GLU A 1 239 ? -21.356 21.049 -23.030 1.00 12.98 228 GLU A CA 1
ATOM 2104 C C . GLU A 1 239 ? -20.448 20.605 -21.896 1.00 13.13 228 GLU A C 1
ATOM 2105 O O . GLU A 1 239 ? -20.680 19.532 -21.311 1.00 13.84 228 GLU A O 1
ATOM 2111 N N . LEU A 1 240 ? -19.471 21.430 -21.572 1.00 15.69 229 LEU A N 1
ATOM 2112 C CA . LEU A 1 240 ? -18.669 21.251 -20.416 1.00 15.72 229 LEU A CA 1
ATOM 2113 C C . LEU A 1 240 ? -19.583 21.287 -19.140 1.00 13.56 229 LEU A C 1
ATOM 2114 O O . LEU A 1 240 ? -20.458 22.162 -18.977 1.00 17.94 229 LEU A O 1
ATOM 2119 N N . TYR A 1 241 ? -19.405 20.277 -18.299 1.00 14.34 230 TYR A N 1
ATOM 2120 C CA . TYR A 1 241 ? -20.100 20.202 -17.039 1.00 14.44 230 TYR A CA 1
ATOM 2121 C C . TYR A 1 241 ? -21.624 20.126 -17.219 1.00 15.59 230 TYR A C 1
ATOM 2122 O O . TYR A 1 241 ? -22.348 20.439 -16.266 1.00 18.73 230 TYR A O 1
ATOM 2131 N N . LYS A 1 242 ? -22.155 19.704 -18.376 1.00 15.06 231 LYS A N 1
ATOM 2132 C CA . LYS A 1 242 ? -23.571 19.707 -18.619 1.00 15.70 231 LYS A CA 1
ATOM 2133 C C . LYS A 1 242 ? -24.247 18.780 -17.592 1.00 16.10 231 LYS A C 1
ATOM 2134 O O . LYS A 1 242 ? -25.349 19.094 -17.126 1.00 19.64 231 LYS A O 1
#

Sequence (228 aa):
EEDNMAAIIIKEFMRFKTHMEEGSSVNGHEFEIEGEGEGRPYEGTQTAKKLKVTKKGGPLPFAWWDILSPQFSSKKAYVKHPADIPDYLKLSSFPPEEGFKWERVMNFEDGGVVTTVVTTQDSSSLQQDGEFIYYKKVKLRRGTNNFPSDGPVMQKKTMMGWEACCSSERMYYPEDGALKKGEMKMRLLKLKDGGHYDAEVKTTTYYKKAKKKPPVVQQLPGAYNTTNTKLLDITSSHNEDYTIVEQQYEERNEEGRHSTGGMDELYK

B-factor: mean 12.34, std 11.49, range [2.22, 148.06]

Solvent-accessible surface area: 10807 Å² total

Radius of gyration: 17.21 Å; Cα contacts (8 Å, |Δi|>4): 734; chains: 1; bounding box: 49×48×40 Å

Organism: Discosoma sp. (NCBI:txid86600)

Nearest PDB structures (foldseek):
  3ned-assembly1_A  TM=1.004E+00  e=3.671E-51  Discosoma sp.
  3nez-assembly3_C  TM=1.002E+00  e=1.551E-45  Discosoma sp.
  3lf3-assembly1_A  TM=1.003E+00  e=2.698E-45  Discosoma sp.
  4zio-assembly1_A  TM=1.003E+00  e=1.344E-44  Discosoma
  8b7g-assembly1_A  TM=9.931E-01  e=1.587E-44  Discosoma sp.

Foldseek 3Di:
DVVLCVQLDQKAKEKEKEWEAAARQTWIKIKMKMHGQQQQKMKMKMFTDGRPPPLWAPQVVQVVPPLSRAHEDPPFDSFQSVLPQQGKKKWKWKQWPQGKIKTKIWTWHADPSHIYIYMYMYIHDDDCPDCTSNVFWDHKDKWKWKWADDDQWIKTWIKIWTAGNVGGTIIITMMMIMHRPDRTDHGHIWIKIKDKDFPDADPSRSITMMMMGIYIAHPDDPPVRGVD